Protein AF-A0A956G877-F1 (afdb_monomer)

Sequence (357 aa):
MRWIVTLIGALAVANAGCARETPPTRSPRAPQQPARTHAPASDGDTTKLTARQLGDVVPYDCRGFAAAPPAGGSCRAAHPQVAAMIEAAHALVRKMARHHFAGKPDLWSEPRARMAALSTLRPAALHVMERVAAQSAVLIVAVKALWSGNTAVARAAARLLARLALSAEALGKLPARPETQLRRFIGAPSGWRELRTPTQGLAADATLHHETFFAYALAFRPVRAGERRALFGQLVAIDRSFTPHVTGIVETLEMRRGLALRAPACVAAIDLSRLACDAPALRVAATPRDIPAHPFVTVVHDKVLCASCHPRNAKGGFNLAPVAADAATQAAMRARRHANLMRELRKVSAKLRALAR

Secondary structure (DSSP, 8-state):
----------------------PPP-------------PPPP---TT---TTGGGG-EEB--TTSPPPPPPPTTPPPPPHHHHHHHHHHHHHHHHHHHS-SSS-GGGGHHHHHHHHHHTTS-GGGS-HHHHHHHHHHHHHHHHHHHHTT-HHHHHHHHHHHHHHPBPHHHHHTS-SSSHHHHHHHH--GGGEEEEE---TTS-TTPPPHHHHHTTTSEEEEEEEETTEEEEEEEEEEEBTTS-EEEEEEEEEEEEEESSSTT--EEEEEE-GGGTTSSSPPEEEPSSGGGS---TTEEEETTEEEE-S-S-TT-SSTT--EEP-SSHHHHHHHHHHHHHHHHHHHHHHHHHHHHHH-

Nearest PDB structures (foldseek):
  6e9r-assembly1_B  TM=6.425E-01  e=6.496E-01  synthetic construct
  8fiq-assembly1_A  TM=6.856E-01  e=3.138E+00  synthetic construct
  8gad-assembly1_B  TM=5.990E-01  e=1.428E+00  synthetic construct
  8f6q-assembly1_A  TM=6.787E-01  e=3.871E+00  synthetic construct
  8qah-assembly2_B  TM=6.477E-01  e=7.269E+00  synthetic construct

Solvent-accessible surface area (backbone atoms only — not comparable to full-atom values): 20607 Å² total; per-residue (Å²): 134,90,82,91,88,87,88,86,88,85,89,82,85,84,85,87,82,89,83,85,89,77,83,85,79,86,75,86,83,74,84,81,75,79,82,80,79,76,72,78,82,69,89,77,68,91,81,73,74,49,82,70,61,62,72,64,50,15,51,56,50,52,82,94,48,64,71,51,75,78,81,61,97,84,52,46,71,36,60,65,53,44,49,51,30,39,53,36,31,42,49,42,48,44,53,56,73,75,38,80,87,74,83,66,79,72,70,51,52,62,49,49,53,33,50,55,58,46,66,70,56,61,61,86,79,46,44,72,54,39,36,39,52,39,34,17,23,37,38,28,48,20,44,49,23,52,75,67,67,37,56,70,58,17,27,55,29,23,39,50,38,56,63,47,31,43,50,64,68,62,56,66,71,44,56,75,55,43,56,83,70,39,32,71,69,56,42,61,73,89,56,52,41,65,44,37,66,78,56,83,92,52,66,84,40,63,70,51,69,66,18,62,66,42,44,56,20,28,54,68,47,46,33,32,28,87,58,31,34,34,42,33,27,21,37,22,35,46,24,66,85,41,48,76,42,76,42,17,50,58,47,37,35,41,36,24,61,38,84,55,92,68,28,33,30,32,49,30,30,48,31,58,62,33,28,44,28,101,67,55,40,47,36,59,35,90,46,57,86,55,44,69,78,44,76,58,51,40,69,57,80,71,22,37,27,69,38,86,85,62,68,91,77,47,89,52,70,79,52,55,46,76,51,67,89,51,69,64,59,50,50,53,49,52,51,46,33,50,50,44,45,50,51,55,46,43,59,50,29,53,54,36,52,63,48,42,108

Radius of gyration: 24.91 Å; Cα contacts (8 Å, |Δi|>4): 523; chains: 1; bounding box: 66×57×88 Å

Mean predicted aligned error: 11.5 Å

pLDDT: mean 76.65, std 21.49, range [27.95, 98.62]

Structure (mmCIF, N/CA/C/O backbone):
data_AF-A0A956G877-F1
#
_entry.id   AF-A0A956G877-F1
#
loop_
_atom_site.group_PDB
_atom_site.id
_atom_site.type_symbol
_atom_site.label_atom_id
_atom_site.label_alt_id
_atom_site.label_comp_id
_atom_site.label_asym_id
_atom_site.label_entity_id
_atom_site.label_seq_id
_atom_site.pdbx_PDB_ins_code
_atom_site.Cartn_x
_atom_site.Cartn_y
_atom_site.Cartn_z
_atom_site.occupancy
_atom_site.B_iso_or_equiv
_atom_site.auth_seq_id
_atom_site.auth_comp_id
_atom_site.auth_asym_id
_atom_site.auth_atom_id
_atom_site.pdbx_PDB_model_num
ATOM 1 N N . MET A 1 1 ? -0.971 -23.887 63.023 1.00 33.22 1 MET A N 1
ATOM 2 C CA . MET A 1 1 ? 0.505 -24.002 63.112 1.00 33.22 1 MET A CA 1
ATOM 3 C C . MET A 1 1 ? 1.051 -23.774 61.697 1.00 33.22 1 MET A C 1
ATOM 5 O O . MET A 1 1 ? 0.676 -24.547 60.834 1.00 33.22 1 MET A O 1
ATOM 9 N N . ARG A 1 2 ? 1.543 -22.573 61.320 1.00 32.91 2 ARG A N 1
ATOM 10 C CA . ARG A 1 2 ? 2.946 -22.068 61.441 1.00 32.91 2 ARG A CA 1
ATOM 11 C C . ARG A 1 2 ? 3.928 -23.038 60.732 1.00 32.91 2 ARG A C 1
ATOM 13 O O . ARG A 1 2 ? 3.976 -24.170 61.185 1.00 32.91 2 ARG A O 1
ATOM 20 N N . TRP A 1 3 ? 4.676 -22.757 59.647 1.00 30.62 3 TRP A N 1
ATOM 21 C CA . TRP A 1 3 ? 5.438 -21.589 59.113 1.00 30.62 3 TRP A CA 1
ATOM 22 C C . TRP A 1 3 ? 5.643 -21.753 57.565 1.00 30.62 3 TRP A C 1
ATOM 24 O O . TRP A 1 3 ? 5.589 -22.890 57.112 1.00 30.62 3 TRP A O 1
ATOM 34 N N . ILE A 1 4 ? 5.671 -20.750 56.655 1.00 36.81 4 ILE A N 1
ATOM 35 C CA . ILE A 1 4 ? 6.716 -19.748 56.246 1.00 36.81 4 ILE A CA 1
ATOM 36 C C . ILE A 1 4 ? 8.103 -20.413 55.985 1.00 36.81 4 ILE A C 1
ATOM 38 O O . ILE A 1 4 ? 8.581 -21.101 56.873 1.00 36.81 4 ILE A O 1
ATOM 42 N N . VAL A 1 5 ? 8.769 -20.345 54.810 1.00 29.33 5 VAL A N 1
ATOM 43 C CA . VAL A 1 5 ? 9.632 -19.241 54.296 1.00 29.33 5 VAL A CA 1
ATOM 44 C C . VAL A 1 5 ? 10.096 -19.476 52.832 1.00 29.33 5 VAL A C 1
ATOM 46 O O . VAL A 1 5 ? 10.422 -20.584 52.420 1.00 29.33 5 VAL A O 1
ATOM 49 N N . THR A 1 6 ? 10.147 -18.356 52.105 1.00 33.47 6 THR A N 1
ATOM 50 C CA . THR A 1 6 ? 10.707 -17.964 50.794 1.00 33.47 6 THR A CA 1
ATOM 51 C C . THR A 1 6 ? 12.211 -18.227 50.576 1.00 33.47 6 THR A C 1
ATOM 53 O O . THR A 1 6 ? 12.986 -18.078 51.513 1.00 33.47 6 THR A O 1
ATOM 56 N N . LEU A 1 7 ? 12.676 -18.379 49.322 1.00 28.86 7 LEU A N 1
ATOM 57 C CA . LEU A 1 7 ? 13.991 -17.827 48.939 1.00 28.86 7 LEU A CA 1
ATOM 58 C C . LEU A 1 7 ? 14.068 -17.380 47.466 1.00 28.86 7 LEU A C 1
ATOM 60 O O . LEU A 1 7 ? 13.826 -18.143 46.535 1.00 28.86 7 LEU A O 1
ATOM 64 N N . ILE A 1 8 ? 14.403 -16.097 47.311 1.00 33.19 8 ILE A N 1
ATOM 65 C CA . ILE A 1 8 ? 14.727 -15.350 46.090 1.00 33.19 8 ILE A CA 1
ATOM 66 C C . ILE A 1 8 ? 16.257 -15.300 45.997 1.00 33.19 8 ILE A C 1
ATOM 68 O O . ILE A 1 8 ? 16.910 -15.032 47.002 1.00 33.19 8 ILE A O 1
ATOM 72 N N . GLY A 1 9 ? 16.826 -15.493 44.805 1.00 27.95 9 GLY A N 1
ATOM 73 C CA . GLY A 1 9 ? 18.255 -15.298 44.543 1.00 27.95 9 GLY A CA 1
ATOM 74 C C . GLY A 1 9 ? 18.480 -14.305 43.406 1.00 27.95 9 GLY A C 1
ATOM 75 O O . GLY A 1 9 ? 18.327 -14.656 42.240 1.00 27.95 9 GLY A O 1
ATOM 76 N N . ALA A 1 10 ? 18.841 -13.071 43.761 1.00 29.66 10 ALA A N 1
ATOM 77 C CA . ALA A 1 10 ? 19.407 -12.063 42.872 1.00 29.66 10 ALA A CA 1
ATOM 78 C C . ALA A 1 10 ? 20.938 -12.079 43.009 1.00 29.66 10 ALA A C 1
ATOM 80 O O . ALA A 1 10 ? 21.453 -12.175 44.121 1.00 29.66 10 ALA A O 1
ATOM 81 N N . LEU A 1 11 ? 21.659 -11.948 41.894 1.00 30.39 11 LEU A N 1
ATOM 82 C CA . LEU A 1 11 ? 23.113 -11.777 41.866 1.00 30.39 11 LEU A CA 1
ATOM 83 C C . LEU A 1 11 ? 23.432 -10.394 41.294 1.00 30.39 11 LEU A C 1
ATOM 85 O O . LEU A 1 11 ? 23.292 -10.147 40.098 1.00 30.39 11 LEU A O 1
ATOM 89 N N . ALA A 1 12 ? 23.851 -9.502 42.188 1.00 29.50 12 ALA A N 1
ATOM 90 C CA . ALA A 1 12 ? 24.568 -8.275 41.888 1.00 29.50 12 ALA A CA 1
ATOM 91 C C . ALA A 1 12 ? 25.994 -8.444 42.422 1.00 29.50 12 ALA A C 1
ATOM 93 O O . ALA A 1 12 ? 26.176 -8.816 43.580 1.00 29.50 12 ALA A O 1
ATOM 94 N N . VAL A 1 13 ? 26.995 -8.167 41.589 1.00 33.88 13 VAL A N 1
ATOM 95 C CA . VAL A 1 13 ? 28.387 -8.023 42.022 1.00 33.88 13 VAL A CA 1
ATOM 96 C C . VAL A 1 13 ? 28.776 -6.571 41.801 1.00 33.88 13 VAL A C 1
ATOM 98 O O . VAL A 1 13 ? 28.851 -6.093 40.671 1.00 33.88 13 VAL A O 1
ATOM 101 N N . ALA A 1 14 ? 28.987 -5.879 42.915 1.00 30.70 14 ALA A N 1
ATOM 102 C CA . ALA A 1 14 ? 29.738 -4.642 42.982 1.00 30.70 14 ALA A CA 1
ATOM 103 C C . ALA A 1 14 ? 31.229 -4.985 43.070 1.00 30.70 14 ALA A C 1
ATOM 105 O O . ALA A 1 14 ? 31.605 -5.919 43.775 1.00 30.70 14 ALA A O 1
ATOM 106 N N . ASN A 1 15 ? 32.081 -4.193 42.422 1.00 30.69 15 ASN A N 1
ATOM 107 C CA . ASN A 1 15 ? 33.432 -4.001 42.924 1.00 30.69 15 ASN A CA 1
ATOM 108 C C . ASN A 1 15 ? 33.823 -2.534 42.747 1.00 30.69 15 ASN A C 1
ATOM 110 O O . ASN A 1 15 ? 33.824 -1.999 41.639 1.00 30.69 15 ASN A O 1
ATOM 114 N N . ALA A 1 16 ? 34.068 -1.891 43.883 1.00 31.61 16 ALA A N 1
ATOM 115 C CA . ALA A 1 16 ? 34.542 -0.528 44.009 1.00 31.61 16 ALA A CA 1
ATOM 116 C C . ALA A 1 16 ? 36.069 -0.545 44.144 1.00 31.61 16 ALA A C 1
ATOM 118 O O . ALA A 1 16 ? 36.631 -1.412 44.806 1.00 31.61 16 ALA A O 1
ATOM 119 N N . GLY A 1 17 ? 36.726 0.447 43.551 1.00 28.59 17 GLY A N 1
ATOM 120 C CA . GLY A 1 17 ? 38.155 0.688 43.708 1.00 28.59 17 GLY A CA 1
ATOM 121 C C . GLY A 1 17 ? 38.500 2.094 43.235 1.00 28.59 17 GLY A C 1
ATOM 122 O O . GLY A 1 17 ? 38.771 2.309 42.059 1.00 28.59 17 GLY A O 1
ATOM 123 N N . CYS A 1 18 ? 38.430 3.055 44.156 1.00 28.69 18 CYS A N 1
ATOM 124 C CA . CYS A 1 18 ? 38.882 4.433 43.983 1.00 28.69 18 CYS A CA 1
ATOM 125 C C . CYS A 1 18 ? 40.413 4.511 43.893 1.00 28.69 18 CYS A C 1
ATOM 127 O O . CYS A 1 18 ? 41.079 3.884 44.712 1.00 28.69 18 CYS A O 1
ATOM 129 N N . ALA A 1 19 ? 40.953 5.385 43.033 1.00 30.62 19 ALA A N 1
ATOM 130 C CA . ALA A 1 19 ? 42.053 6.287 43.401 1.00 30.62 19 ALA A CA 1
ATOM 131 C C . ALA A 1 19 ? 42.379 7.335 42.313 1.00 30.62 19 ALA A C 1
ATOM 133 O O . ALA A 1 19 ? 42.783 6.997 41.207 1.00 30.62 19 ALA A O 1
ATOM 134 N N . ARG A 1 20 ? 42.337 8.594 42.772 1.00 33.50 20 ARG A N 1
ATOM 135 C CA . ARG A 1 20 ? 43.197 9.754 42.463 1.00 33.50 20 ARG A CA 1
ATOM 136 C C . ARG A 1 20 ? 42.975 10.591 41.197 1.00 33.50 20 ARG A C 1
ATOM 138 O O . ARG A 1 20 ? 43.118 10.171 40.056 1.00 33.50 20 ARG A O 1
ATOM 145 N N . GLU A 1 21 ? 42.710 11.854 41.517 1.00 35.44 21 GLU A N 1
ATOM 146 C CA . GLU A 1 21 ? 42.611 13.051 40.701 1.00 35.44 21 GLU A CA 1
ATOM 147 C C . GLU A 1 21 ? 43.930 13.398 39.999 1.00 35.44 21 GLU A C 1
ATOM 149 O O . GLU A 1 21 ? 45.011 13.349 40.586 1.00 35.44 21 GLU A O 1
ATOM 154 N N . THR A 1 22 ? 43.814 13.851 38.753 1.00 47.81 22 THR A N 1
ATOM 155 C CA . THR A 1 22 ? 44.760 14.772 38.112 1.00 47.81 22 THR A CA 1
ATOM 156 C C . THR A 1 22 ? 43.950 15.888 37.440 1.00 47.81 22 THR A C 1
ATOM 158 O O . THR A 1 22 ? 42.902 15.607 36.852 1.00 47.81 22 THR A O 1
ATOM 161 N N . PRO A 1 23 ? 44.364 17.163 37.553 1.00 46.47 23 PRO A N 1
ATOM 162 C CA . PRO A 1 23 ? 43.599 18.292 37.030 1.00 46.47 23 PRO A CA 1
ATOM 163 C C . PRO A 1 23 ? 43.726 18.389 35.498 1.00 46.47 23 PRO A C 1
ATOM 165 O O . PRO A 1 23 ? 44.818 18.172 34.968 1.00 46.47 23 PRO A O 1
ATOM 168 N N . PRO A 1 24 ? 42.664 18.764 34.757 1.00 54.81 24 PRO A N 1
ATOM 169 C CA . PRO A 1 24 ? 42.784 18.984 33.324 1.00 54.81 24 PRO A CA 1
ATOM 170 C C . PRO A 1 24 ? 43.499 20.308 33.028 1.00 54.81 24 PRO A C 1
ATOM 172 O O . PRO A 1 24 ? 43.088 21.395 33.442 1.00 54.81 24 PRO A O 1
ATOM 175 N N . THR A 1 25 ? 44.562 20.197 32.241 1.00 46.69 25 THR A N 1
ATOM 176 C CA . THR A 1 25 ? 45.226 21.278 31.520 1.00 46.69 25 THR A CA 1
ATOM 177 C C . THR A 1 25 ? 44.237 21.990 30.589 1.00 46.69 25 THR A C 1
ATOM 179 O O . THR A 1 25 ? 43.569 21.380 29.754 1.00 46.69 25 THR A O 1
ATOM 182 N N . ARG A 1 26 ? 44.143 23.320 30.726 1.00 43.19 26 ARG A N 1
ATOM 183 C CA . ARG A 1 26 ? 43.411 24.201 29.803 1.00 43.19 26 ARG A CA 1
ATOM 184 C C . ARG A 1 26 ? 44.052 24.133 28.414 1.00 43.19 26 ARG A C 1
ATOM 186 O O . ARG A 1 26 ? 45.154 24.637 28.225 1.00 43.19 26 ARG A O 1
ATOM 193 N N . SER A 1 27 ? 43.339 23.565 27.444 1.00 48.53 27 SER A N 1
ATOM 194 C CA . SER A 1 27 ? 43.643 23.745 26.019 1.00 48.53 27 SER A CA 1
ATOM 195 C C . SER A 1 27 ? 43.041 25.055 25.487 1.00 48.53 27 SER A C 1
ATOM 197 O O . SER A 1 27 ? 41.958 25.456 25.929 1.00 48.53 27 SER A O 1
ATOM 199 N N . PRO A 1 28 ? 43.724 25.738 24.551 1.00 49.19 28 PRO A N 1
ATOM 200 C CA . PRO A 1 28 ? 43.333 27.050 24.061 1.00 49.19 28 PRO A CA 1
ATOM 201 C C . PRO A 1 28 ? 42.078 26.997 23.182 1.00 49.19 28 PRO A C 1
ATOM 203 O O . PRO A 1 28 ? 41.891 26.129 22.332 1.00 49.19 28 PRO A O 1
ATOM 206 N N . ARG A 1 29 ? 41.215 27.985 23.422 1.00 41.50 29 ARG A N 1
ATOM 207 C CA . ARG A 1 29 ? 39.951 28.268 22.739 1.00 41.50 29 ARG A CA 1
ATOM 208 C C . ARG A 1 29 ? 40.217 28.530 21.249 1.00 41.50 29 ARG A C 1
ATOM 210 O O . ARG A 1 29 ? 40.807 29.549 20.902 1.00 41.50 29 ARG A O 1
ATOM 217 N N . ALA A 1 30 ? 39.760 27.636 20.376 1.00 46.78 30 ALA A N 1
ATOM 218 C CA . ALA A 1 30 ? 39.667 27.922 18.947 1.00 46.78 30 ALA A CA 1
ATOM 219 C C . ALA A 1 30 ? 38.610 29.025 18.698 1.00 46.78 30 ALA A C 1
ATOM 221 O O . ALA A 1 30 ? 37.597 29.064 19.409 1.00 46.78 30 ALA A O 1
ATOM 222 N N . PRO A 1 31 ? 38.822 29.930 17.725 1.00 49.44 31 PRO A N 1
ATOM 223 C CA . PRO A 1 31 ? 37.911 31.038 17.459 1.00 49.44 31 PRO A CA 1
ATOM 224 C C . PRO A 1 31 ? 36.535 30.533 17.006 1.00 49.44 31 PRO A C 1
ATOM 226 O O . PRO A 1 31 ? 36.409 29.747 16.067 1.00 49.44 31 PRO A O 1
ATOM 229 N N . GLN A 1 32 ? 35.496 31.006 17.698 1.00 38.75 32 GLN A N 1
ATOM 230 C CA . GLN A 1 32 ? 34.097 30.779 17.351 1.00 38.75 32 GLN A CA 1
ATOM 231 C C . GLN A 1 32 ? 33.802 31.431 15.995 1.00 38.75 32 GLN A C 1
ATOM 233 O O . GLN A 1 32 ? 33.863 32.651 15.858 1.00 38.75 32 GLN A O 1
ATOM 238 N N . GLN A 1 33 ? 33.468 30.619 14.991 1.00 40.62 33 GLN A N 1
ATOM 239 C CA . GLN A 1 33 ? 32.842 31.123 13.771 1.00 40.62 33 GLN A CA 1
ATOM 240 C C . GLN A 1 33 ? 31.453 31.682 14.119 1.00 40.62 33 GLN A C 1
ATOM 242 O O . GLN A 1 33 ? 30.697 31.012 14.830 1.00 40.62 33 GLN A O 1
ATOM 247 N N . PRO A 1 34 ? 31.086 32.879 13.631 1.00 39.91 34 PRO A N 1
ATOM 248 C CA . PRO A 1 34 ? 29.767 33.438 13.873 1.00 39.91 34 PRO A CA 1
ATOM 249 C C . PRO A 1 34 ? 28.688 32.533 13.273 1.00 39.91 34 PRO A C 1
ATOM 251 O O . PRO A 1 34 ? 28.795 32.055 12.139 1.00 39.91 34 PRO A O 1
ATOM 254 N N . ALA A 1 35 ? 27.645 32.303 14.068 1.00 38.06 35 ALA A N 1
ATOM 255 C CA . ALA A 1 35 ? 26.468 31.540 13.700 1.00 38.06 35 ALA A CA 1
ATOM 256 C C . ALA A 1 35 ? 25.869 32.088 12.397 1.00 38.06 35 ALA A C 1
ATOM 258 O O . ALA A 1 35 ? 25.344 33.200 12.355 1.00 38.06 35 ALA A O 1
ATOM 259 N N . ARG A 1 36 ? 25.926 31.290 11.325 1.00 35.53 36 ARG A N 1
ATOM 260 C CA . ARG A 1 36 ? 25.110 31.526 10.134 1.00 35.53 36 ARG A CA 1
ATOM 261 C C . ARG A 1 36 ? 23.655 31.290 10.518 1.00 35.53 36 ARG A C 1
ATOM 263 O O . ARG A 1 36 ? 23.203 30.151 10.622 1.00 35.53 36 ARG A O 1
ATOM 270 N N . THR A 1 37 ? 22.928 32.378 10.726 1.00 31.67 37 THR A N 1
ATOM 271 C CA . THR A 1 37 ? 21.471 32.403 10.745 1.00 31.67 37 THR A CA 1
ATOM 272 C C . THR A 1 37 ? 20.973 31.989 9.362 1.00 31.67 37 THR A C 1
ATOM 274 O O . THR A 1 37 ? 20.884 32.781 8.428 1.00 31.67 37 THR A O 1
ATOM 277 N N . HIS A 1 38 ? 20.677 30.701 9.200 1.00 35.06 38 HIS A N 1
ATOM 278 C CA . HIS A 1 38 ? 19.875 30.243 8.077 1.00 35.06 38 HIS A CA 1
ATOM 279 C C . HIS A 1 38 ? 18.454 30.759 8.290 1.00 35.06 38 HIS A C 1
ATOM 281 O O . HIS A 1 38 ? 17.688 30.201 9.074 1.00 35.06 38 HIS A O 1
ATOM 287 N N . ALA A 1 39 ? 18.125 31.857 7.610 1.00 32.25 39 ALA A N 1
ATOM 288 C CA . ALA A 1 39 ? 16.749 32.283 7.438 1.00 32.25 39 ALA A CA 1
ATOM 289 C C . ALA A 1 39 ? 15.929 31.093 6.897 1.00 32.25 39 ALA A C 1
ATOM 291 O O . ALA A 1 39 ? 16.395 30.411 5.973 1.00 32.25 39 ALA A O 1
ATOM 292 N N . PRO A 1 40 ? 14.743 30.800 7.457 1.00 31.58 40 PRO A N 1
ATOM 293 C CA . PRO A 1 40 ? 13.862 29.799 6.883 1.00 31.58 40 PRO A CA 1
ATOM 294 C C . PRO A 1 40 ? 13.494 30.251 5.470 1.00 31.58 40 PRO A C 1
ATOM 296 O O . PRO A 1 40 ? 12.966 31.345 5.274 1.00 31.58 40 PRO A O 1
ATOM 299 N N . ALA A 1 41 ? 13.829 29.419 4.483 1.00 34.25 41 ALA A N 1
ATOM 300 C CA . ALA A 1 41 ? 13.404 29.620 3.110 1.00 34.25 41 ALA A CA 1
ATOM 301 C C . ALA A 1 41 ? 11.873 29.711 3.089 1.00 34.25 41 ALA A C 1
ATOM 303 O O . ALA A 1 41 ? 11.182 28.775 3.499 1.00 34.25 41 ALA A O 1
ATOM 304 N N . SER A 1 42 ? 11.386 30.872 2.663 1.00 33.94 42 SER A N 1
ATOM 305 C CA . SER A 1 42 ? 9.983 31.173 2.428 1.00 33.94 42 SER A CA 1
ATOM 306 C C . SER A 1 42 ? 9.374 30.217 1.401 1.00 33.94 42 SER A C 1
ATOM 308 O O . SER A 1 42 ? 10.075 29.621 0.579 1.00 33.94 42 SER A O 1
ATOM 310 N N . ASP A 1 43 ? 8.054 30.064 1.498 1.00 37.62 43 ASP A N 1
ATOM 311 C CA . ASP A 1 43 ? 7.200 29.158 0.735 1.00 37.62 43 ASP A CA 1
ATOM 312 C C . ASP A 1 43 ? 7.574 29.059 -0.753 1.00 37.62 43 ASP A C 1
ATOM 314 O O . ASP A 1 43 ? 7.273 29.921 -1.579 1.00 37.62 43 ASP A O 1
ATOM 318 N N . GLY A 1 44 ? 8.248 27.958 -1.091 1.00 33.62 44 GLY A N 1
ATOM 319 C CA . GLY A 1 44 ? 8.596 27.598 -2.455 1.00 33.62 44 GLY A CA 1
ATOM 320 C C . GLY A 1 44 ? 7.369 27.122 -3.222 1.00 33.62 44 GLY A C 1
ATOM 321 O O . GLY A 1 44 ? 6.953 25.969 -3.101 1.00 33.62 44 GLY A O 1
ATOM 322 N N . ASP A 1 45 ? 6.842 28.026 -4.037 1.00 37.56 45 ASP A N 1
ATOM 323 C CA . ASP A 1 45 ? 6.003 27.773 -5.201 1.00 37.56 45 ASP A CA 1
ATOM 324 C C . ASP A 1 45 ? 6.471 26.513 -5.965 1.00 37.56 45 ASP A C 1
ATOM 326 O O . ASP A 1 45 ? 7.621 26.395 -6.402 1.00 37.56 45 ASP A O 1
ATOM 330 N N . THR A 1 46 ? 5.576 25.535 -6.117 1.00 41.47 46 THR A N 1
ATOM 331 C CA . THR A 1 46 ? 5.824 24.234 -6.767 1.00 41.47 46 THR A CA 1
ATOM 332 C C . THR A 1 46 ? 6.143 24.319 -8.267 1.00 41.47 46 THR A C 1
ATOM 334 O O . THR A 1 46 ? 6.290 23.285 -8.917 1.00 41.47 46 THR A O 1
ATOM 337 N N . THR A 1 47 ? 6.263 25.515 -8.840 1.00 45.16 47 THR A N 1
ATOM 338 C CA . THR A 1 47 ? 6.442 25.725 -10.283 1.00 45.16 47 THR A CA 1
ATOM 339 C C . THR A 1 47 ? 7.893 25.881 -10.749 1.00 45.16 47 THR A C 1
ATOM 341 O O . THR A 1 47 ? 8.141 25.766 -11.949 1.00 45.16 47 THR A O 1
ATOM 344 N N . LYS A 1 48 ? 8.888 26.059 -9.866 1.00 44.75 48 LYS A N 1
ATOM 345 C CA . LYS A 1 48 ? 10.297 26.213 -10.296 1.00 44.75 48 LYS A CA 1
ATOM 346 C C . LYS A 1 48 ? 11.142 24.980 -10.007 1.00 44.75 48 LYS A C 1
ATOM 348 O O . LYS A 1 48 ? 11.938 24.935 -9.071 1.00 44.75 48 LYS A O 1
ATOM 353 N N . LEU A 1 49 ? 11.010 23.975 -10.868 1.00 49.81 49 LEU A N 1
ATOM 354 C CA . LEU A 1 49 ? 12.033 22.938 -10.977 1.00 49.81 49 LEU A CA 1
ATOM 355 C C . LEU A 1 49 ? 13.308 23.567 -11.539 1.00 49.81 49 LEU A C 1
ATOM 357 O O . LEU A 1 49 ? 13.296 24.218 -12.579 1.00 49.81 49 LEU A O 1
ATOM 361 N N . THR A 1 50 ? 14.422 23.375 -10.847 1.00 54.81 50 THR A N 1
ATOM 362 C CA . THR A 1 50 ? 15.737 23.824 -11.314 1.00 54.81 50 THR A CA 1
ATOM 363 C C . THR A 1 50 ? 16.112 23.120 -12.626 1.00 54.81 50 THR A C 1
ATOM 365 O O . THR A 1 50 ? 15.750 21.961 -12.833 1.00 54.81 50 THR A O 1
ATOM 368 N N . ALA A 1 51 ? 16.916 23.760 -13.486 1.00 47.62 51 ALA A N 1
ATOM 369 C CA . ALA A 1 51 ? 17.440 23.153 -14.722 1.00 47.62 51 ALA A CA 1
ATOM 370 C C . ALA A 1 51 ? 18.124 21.787 -14.488 1.00 47.62 51 ALA A C 1
ATOM 372 O O . ALA A 1 51 ? 18.135 20.915 -15.351 1.00 47.62 51 ALA A O 1
ATOM 373 N N . ARG A 1 52 ? 18.636 21.569 -13.273 1.00 47.34 52 ARG A N 1
ATOM 374 C CA . ARG A 1 52 ? 19.232 20.308 -12.827 1.00 47.34 52 ARG A CA 1
ATOM 375 C C . ARG A 1 52 ? 18.193 19.235 -12.463 1.00 47.34 52 ARG A C 1
ATOM 377 O O . ARG A 1 52 ? 18.437 18.068 -12.735 1.00 47.34 52 ARG A O 1
ATOM 384 N N . GLN A 1 53 ? 17.030 19.607 -11.916 1.00 54.25 53 GLN A N 1
ATOM 385 C CA . GLN A 1 53 ? 15.896 18.691 -11.688 1.00 54.25 53 GLN A CA 1
ATOM 386 C C . GLN A 1 53 ? 15.240 18.240 -12.998 1.00 54.25 53 GLN A C 1
ATOM 388 O O . GLN A 1 53 ? 14.701 17.139 -13.049 1.00 54.25 53 GLN A O 1
ATOM 393 N N . LEU A 1 54 ? 15.346 19.038 -14.067 1.00 50.19 54 LEU A N 1
ATOM 394 C CA . LEU A 1 54 ? 14.918 18.643 -15.415 1.00 50.19 54 LEU A CA 1
ATOM 395 C C . LEU A 1 54 ? 15.787 17.519 -16.020 1.00 50.19 54 LEU A C 1
ATOM 397 O O . LEU A 1 54 ? 15.331 16.821 -16.924 1.00 50.19 54 LEU A O 1
ATOM 401 N N . GLY A 1 55 ? 17.003 17.299 -15.503 1.00 51.12 55 GLY A N 1
ATOM 402 C CA . GLY A 1 55 ? 17.924 16.254 -15.966 1.00 51.12 55 GLY A CA 1
ATOM 403 C C . GLY A 1 55 ? 17.589 14.827 -15.508 1.00 51.12 55 GLY A C 1
ATOM 404 O O . GLY A 1 55 ? 18.086 13.875 -16.106 1.00 51.12 55 GLY A O 1
ATOM 405 N N . ASP A 1 56 ? 16.742 14.657 -14.488 1.00 62.28 56 ASP A N 1
ATOM 406 C CA . ASP A 1 56 ? 16.362 13.343 -13.929 1.00 62.28 56 ASP A CA 1
ATOM 407 C C . ASP A 1 56 ? 14.933 12.923 -14.299 1.00 62.28 56 ASP A C 1
ATOM 409 O O . ASP A 1 56 ? 14.399 11.930 -13.800 1.00 62.28 56 ASP A O 1
ATOM 413 N N . VAL A 1 57 ? 14.305 13.684 -15.192 1.00 71.62 57 VAL A N 1
ATOM 414 C CA . VAL A 1 57 ? 12.942 13.443 -15.642 1.00 71.62 57 VAL A CA 1
ATOM 415 C C . VAL A 1 57 ? 12.957 12.458 -16.801 1.00 71.62 57 VAL A C 1
ATOM 417 O O . VAL A 1 57 ? 13.672 12.652 -17.785 1.00 71.62 57 VAL A O 1
ATOM 420 N N . VAL A 1 58 ? 12.173 11.389 -16.690 1.00 76.38 58 VAL A N 1
ATOM 421 C CA . VAL A 1 58 ? 12.085 10.343 -17.710 1.00 76.38 58 VAL A CA 1
ATOM 422 C C . VAL A 1 58 ? 10.782 10.457 -18.493 1.00 76.38 58 VAL A C 1
ATOM 424 O O . VAL A 1 58 ? 9.771 10.883 -17.924 1.00 76.38 58 VAL A O 1
ATOM 427 N N . PRO A 1 59 ? 10.773 10.066 -19.779 1.00 82.81 59 PRO A N 1
ATOM 428 C CA . PRO A 1 59 ? 9.538 9.993 -20.547 1.00 82.81 59 PRO A CA 1
ATOM 429 C C . PRO A 1 59 ? 8.524 9.081 -19.853 1.00 82.81 59 PRO A C 1
ATOM 431 O O . PRO A 1 59 ? 8.882 7.998 -19.376 1.00 82.81 59 PRO A O 1
ATOM 434 N N . TYR A 1 60 ? 7.264 9.505 -19.805 1.00 84.44 60 TYR A N 1
ATOM 435 C CA . TYR A 1 60 ? 6.179 8.617 -19.422 1.00 84.44 60 TYR A CA 1
ATOM 436 C C . TYR A 1 60 ? 5.704 7.847 -20.648 1.00 84.44 60 TYR A C 1
ATOM 438 O O . TYR A 1 60 ? 5.266 8.444 -21.628 1.00 84.44 60 TYR A O 1
ATOM 446 N N . ASP A 1 61 ? 5.804 6.522 -20.616 1.00 86.75 61 ASP A N 1
ATOM 447 C CA . ASP A 1 61 ? 5.338 5.698 -21.726 1.00 86.75 61 ASP A CA 1
ATOM 448 C C . ASP A 1 61 ? 4.795 4.359 -21.233 1.00 86.75 61 ASP A C 1
ATOM 450 O O . ASP A 1 61 ? 5.535 3.471 -20.795 1.00 86.75 61 ASP A O 1
ATOM 454 N N . CYS A 1 62 ? 3.477 4.226 -21.359 1.00 86.50 62 CYS A N 1
ATOM 455 C CA . CYS A 1 62 ? 2.742 3.020 -21.028 1.00 86.50 62 CYS A CA 1
ATOM 456 C C . CYS A 1 62 ? 2.418 2.117 -22.235 1.00 86.50 62 CYS A C 1
ATOM 458 O O . CYS A 1 62 ? 1.760 1.088 -22.069 1.00 86.50 62 CYS A O 1
ATOM 460 N N . ARG A 1 63 ? 2.894 2.440 -23.447 1.00 84.25 63 ARG A N 1
ATOM 461 C CA . ARG A 1 63 ? 2.719 1.593 -24.637 1.00 84.25 63 ARG A CA 1
ATOM 462 C C . ARG A 1 63 ? 3.339 0.215 -24.396 1.00 84.25 63 ARG A C 1
ATOM 464 O O . ARG A 1 63 ? 4.462 0.094 -23.900 1.00 84.25 63 ARG A O 1
ATOM 471 N N . GLY A 1 64 ? 2.606 -0.835 -24.753 1.00 75.44 64 GLY A N 1
ATOM 472 C CA . GLY A 1 64 ? 3.041 -2.221 -24.558 1.00 75.44 64 GLY A CA 1
ATOM 473 C C . GLY A 1 64 ? 2.906 -2.747 -23.123 1.00 75.44 64 GLY A C 1
ATOM 474 O O . GLY A 1 64 ? 3.256 -3.902 -22.874 1.00 75.44 64 GLY A O 1
ATOM 475 N N . PHE A 1 65 ? 2.377 -1.952 -22.186 1.00 77.75 65 PHE A N 1
ATOM 476 C CA . PHE A 1 65 ? 1.836 -2.480 -20.936 1.00 77.75 65 PHE A CA 1
ATOM 477 C C . PHE A 1 65 ? 0.349 -2.772 -21.126 1.00 77.75 65 PHE A C 1
ATOM 479 O O . PHE A 1 65 ? -0.397 -1.943 -21.642 1.00 77.75 65 PHE A O 1
ATOM 486 N N . ALA A 1 66 ? -0.078 -3.975 -20.744 1.00 69.88 66 ALA A N 1
ATOM 487 C CA . ALA A 1 66 ? -1.458 -4.398 -20.931 1.00 69.88 66 ALA A CA 1
ATOM 488 C C . ALA A 1 66 ? -2.420 -3.496 -20.142 1.00 69.88 66 ALA A C 1
ATOM 490 O O . ALA A 1 66 ? -2.240 -3.288 -18.935 1.00 69.88 66 ALA A O 1
ATOM 491 N N . ALA A 1 67 ? -3.473 -3.016 -20.809 1.00 67.62 67 ALA A N 1
ATOM 492 C CA . ALA A 1 67 ? -4.625 -2.455 -20.119 1.00 67.62 67 ALA A CA 1
ATOM 493 C C . ALA A 1 67 ? -5.221 -3.512 -19.176 1.00 67.62 67 ALA A C 1
ATOM 495 O O . ALA A 1 67 ? -5.084 -4.722 -19.391 1.00 67.62 67 ALA A O 1
ATOM 496 N N . ALA A 1 68 ? -5.880 -3.067 -18.105 1.00 66.12 68 ALA A N 1
ATOM 497 C CA . ALA A 1 68 ? -6.673 -3.990 -17.311 1.00 66.12 68 ALA A CA 1
ATOM 498 C C . ALA A 1 68 ? -7.736 -4.622 -18.228 1.00 66.12 68 ALA A C 1
ATOM 500 O O . ALA A 1 68 ? -8.419 -3.873 -18.928 1.00 66.12 68 ALA A O 1
ATOM 501 N N . PRO A 1 69 ? -7.906 -5.958 -18.233 1.00 65.25 69 PRO A N 1
ATOM 502 C CA . PRO A 1 69 ? -9.021 -6.561 -18.953 1.00 65.25 69 PRO A CA 1
ATOM 503 C C . PRO A 1 69 ? -10.322 -5.951 -18.421 1.00 65.25 69 PRO A C 1
ATOM 505 O O . PRO A 1 69 ? -10.361 -5.627 -17.225 1.00 65.25 69 PRO A O 1
ATOM 508 N N . PRO A 1 70 ? -11.364 -5.774 -19.249 1.00 65.31 70 PRO A N 1
ATOM 509 C CA . PRO A 1 70 ? -12.645 -5.248 -18.786 1.00 65.31 70 PRO A CA 1
ATOM 510 C C . PRO A 1 70 ? -13.132 -6.019 -17.551 1.00 65.31 70 PRO A C 1
ATOM 512 O O . PRO A 1 70 ? -12.767 -7.179 -17.332 1.00 65.31 70 PRO A O 1
ATOM 515 N N . ALA A 1 71 ? -13.880 -5.350 -16.674 1.00 63.75 71 ALA A N 1
ATOM 516 C CA . ALA A 1 71 ? -14.504 -6.044 -15.554 1.00 63.75 71 ALA A CA 1
ATOM 517 C C . ALA A 1 71 ? -15.427 -7.136 -16.114 1.00 63.75 71 ALA A C 1
ATOM 519 O O . ALA A 1 71 ? -16.268 -6.851 -16.961 1.00 63.75 71 ALA A O 1
ATOM 520 N N . GLY A 1 72 ? -15.233 -8.387 -15.685 1.00 63.34 72 GLY A N 1
ATOM 521 C CA . GLY A 1 72 ? -16.195 -9.449 -15.975 1.00 63.34 72 GLY A CA 1
ATOM 522 C C . GLY A 1 72 ? -17.563 -9.095 -15.382 1.00 63.34 72 GLY A C 1
ATOM 523 O O . GLY A 1 72 ? -17.639 -8.328 -14.419 1.00 63.34 72 GLY A O 1
ATOM 524 N N . GLY A 1 73 ? -18.634 -9.650 -15.955 1.00 57.69 73 GLY A N 1
ATOM 525 C CA . GLY A 1 73 ? -20.022 -9.235 -15.706 1.00 57.69 73 GLY A CA 1
ATOM 526 C C . GLY A 1 73 ? -20.545 -9.343 -14.265 1.00 57.69 73 GLY A C 1
ATOM 527 O O . GLY A 1 73 ? -21.642 -8.869 -14.003 1.00 57.69 73 GLY A O 1
ATOM 528 N N . SER A 1 74 ? -19.793 -9.915 -13.318 1.00 67.31 74 SER A N 1
ATOM 529 C CA . SER A 1 74 ? -20.187 -10.034 -11.904 1.00 67.31 74 SER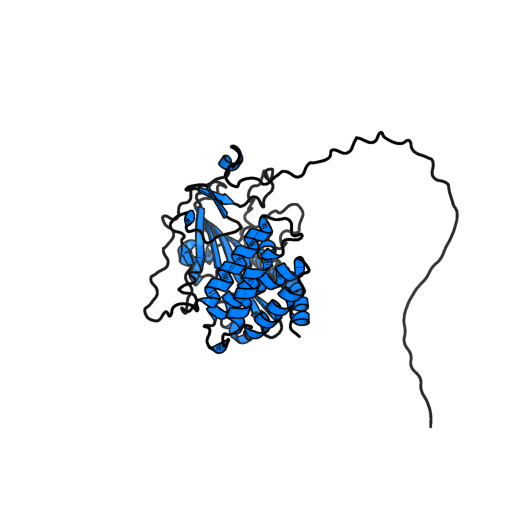 A CA 1
ATOM 530 C C . SER A 1 74 ? -19.559 -8.989 -10.971 1.00 67.31 74 SER A C 1
ATOM 532 O O . SER A 1 74 ? -19.704 -9.091 -9.752 1.00 67.31 74 SER A O 1
ATOM 534 N N . CYS A 1 75 ? -18.844 -7.984 -11.488 1.00 79.75 75 CYS A N 1
ATOM 535 C CA . CYS A 1 75 ? -18.193 -7.017 -10.609 1.00 79.75 75 CYS A CA 1
ATOM 536 C C . CYS A 1 75 ? -19.147 -5.915 -10.127 1.00 79.75 75 CYS A C 1
ATOM 538 O O . CYS A 1 75 ? -19.644 -5.117 -10.921 1.00 79.75 75 CYS A O 1
ATOM 540 N N . ARG A 1 76 ? -19.337 -5.819 -8.806 1.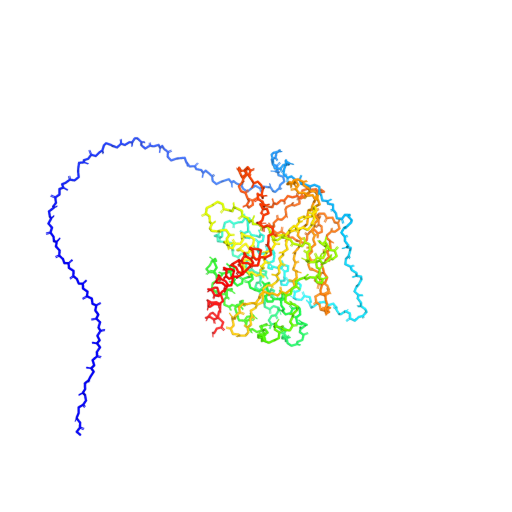00 87.00 76 ARG A N 1
ATOM 541 C CA . ARG A 1 76 ? -19.965 -4.646 -8.181 1.00 87.00 76 ARG A CA 1
ATOM 542 C C . ARG A 1 76 ? -18.948 -3.516 -8.015 1.00 87.00 76 ARG A C 1
ATOM 544 O O . ARG A 1 76 ? -17.767 -3.772 -7.777 1.00 87.00 76 ARG A O 1
ATOM 551 N N . ALA A 1 77 ? -19.416 -2.271 -8.063 1.00 85.12 77 ALA A N 1
ATOM 552 C CA . ALA A 1 77 ? -18.590 -1.125 -7.700 1.00 85.12 77 ALA A CA 1
ATOM 553 C C . ALA A 1 77 ? -18.145 -1.222 -6.231 1.00 85.12 77 ALA A C 1
ATOM 555 O O . ALA A 1 77 ? -18.900 -1.680 -5.368 1.00 85.12 77 ALA A O 1
ATOM 556 N N . ALA A 1 78 ? -16.923 -0.778 -5.945 1.00 89.00 78 ALA A N 1
ATOM 557 C CA . ALA A 1 78 ? -16.452 -0.690 -4.571 1.00 89.00 78 ALA A CA 1
ATOM 558 C C . ALA A 1 78 ? -17.223 0.359 -3.764 1.00 89.00 78 ALA A C 1
ATOM 560 O O . ALA A 1 78 ? -17.704 1.365 -4.287 1.00 89.00 78 ALA A O 1
ATOM 561 N N . HIS A 1 79 ? -17.287 0.144 -2.457 1.00 94.75 79 HIS A N 1
ATOM 562 C CA . HIS A 1 79 ? -17.953 1.029 -1.531 1.00 94.75 79 HIS A CA 1
ATOM 563 C C . HIS A 1 79 ? -17.256 2.404 -1.524 1.00 94.75 79 HIS A C 1
ATOM 565 O O . HIS A 1 79 ? -16.056 2.485 -1.232 1.00 94.75 79 HIS A O 1
ATOM 571 N N . PRO A 1 80 ? -17.979 3.514 -1.761 1.00 95.19 80 PRO A N 1
ATOM 572 C CA . PRO A 1 80 ? -17.371 4.833 -1.961 1.00 95.19 80 PRO A CA 1
ATOM 573 C C . PRO A 1 80 ? -16.546 5.306 -0.757 1.00 95.19 80 PRO A C 1
ATOM 575 O O . PRO A 1 80 ? -15.502 5.933 -0.915 1.00 95.19 80 PRO A O 1
ATOM 578 N N . GLN A 1 81 ? -16.956 4.951 0.465 1.00 96.88 81 GLN A N 1
ATOM 579 C CA . GLN A 1 81 ? -16.193 5.283 1.676 1.00 96.88 81 GLN A CA 1
ATOM 580 C C . GLN A 1 81 ? -14.840 4.554 1.778 1.00 96.88 81 GLN A C 1
ATOM 582 O O . GLN A 1 81 ? -13.925 5.083 2.404 1.00 96.88 81 GLN A O 1
ATOM 587 N N . VAL A 1 82 ? -14.687 3.368 1.171 1.00 96.25 82 VAL A N 1
ATOM 588 C CA . VAL A 1 82 ? -13.395 2.661 1.122 1.00 96.25 82 VAL A CA 1
ATOM 589 C C . VAL A 1 82 ? -12.447 3.401 0.183 1.00 96.25 82 VAL A C 1
ATOM 591 O O . VAL A 1 82 ? -11.329 3.720 0.582 1.00 96.25 82 VAL A O 1
ATOM 594 N N . ALA A 1 83 ? -12.915 3.749 -1.020 1.00 93.56 83 ALA A N 1
ATOM 595 C CA . ALA A 1 83 ? -12.141 4.540 -1.976 1.00 93.56 83 ALA A CA 1
ATOM 596 C C . ALA A 1 83 ? -11.719 5.896 -1.380 1.00 93.56 83 ALA A C 1
ATOM 598 O O . ALA A 1 83 ? -10.532 6.219 -1.365 1.00 93.56 83 ALA A O 1
ATOM 599 N N . ALA A 1 84 ? -12.661 6.628 -0.774 1.00 95.25 84 ALA A N 1
ATOM 600 C CA . ALA A 1 84 ? -12.384 7.915 -0.138 1.00 95.25 84 ALA A CA 1
ATOM 601 C C . ALA A 1 84 ? -11.371 7.810 1.019 1.00 95.25 84 ALA A C 1
ATOM 603 O O . ALA A 1 84 ? -10.553 8.708 1.220 1.00 95.25 84 ALA A O 1
ATOM 604 N N . MET A 1 85 ? -11.390 6.712 1.785 1.00 97.00 85 MET A N 1
ATOM 605 C CA . MET A 1 85 ? -10.403 6.473 2.841 1.00 97.00 85 MET A CA 1
ATOM 606 C C . MET A 1 85 ? -8.993 6.247 2.272 1.00 97.00 85 MET A C 1
ATOM 608 O O . MET A 1 85 ? -8.028 6.795 2.807 1.00 97.00 85 MET A O 1
ATOM 612 N N . ILE A 1 86 ? -8.867 5.475 1.188 1.00 94.44 86 ILE A N 1
ATOM 613 C CA . ILE A 1 86 ? -7.585 5.224 0.504 1.00 94.44 86 ILE A CA 1
ATOM 614 C C . ILE A 1 86 ? -7.009 6.537 -0.039 1.00 94.44 86 ILE A C 1
ATOM 616 O O . ILE A 1 86 ? -5.849 6.872 0.215 1.00 94.44 86 ILE A O 1
ATOM 620 N N . GLU A 1 87 ? -7.835 7.338 -0.712 1.00 92.38 87 GLU A N 1
ATOM 621 C CA . GLU A 1 87 ? -7.437 8.647 -1.235 1.00 92.38 87 GLU A CA 1
ATOM 622 C C . GLU A 1 87 ? -6.966 9.599 -0.127 1.00 92.38 87 GLU A C 1
ATOM 624 O O . GLU A 1 87 ? -5.913 10.234 -0.263 1.00 92.38 87 GLU A O 1
ATOM 629 N N . ALA A 1 88 ? -7.693 9.661 0.996 1.00 94.56 88 ALA A N 1
ATOM 630 C CA . ALA A 1 88 ? -7.323 10.479 2.148 1.00 94.56 88 ALA A CA 1
ATOM 631 C C . ALA A 1 88 ? -6.012 10.015 2.804 1.00 94.56 88 ALA A C 1
ATOM 633 O O . ALA A 1 88 ? -5.181 10.852 3.168 1.00 94.56 88 ALA A O 1
ATOM 634 N N . ALA A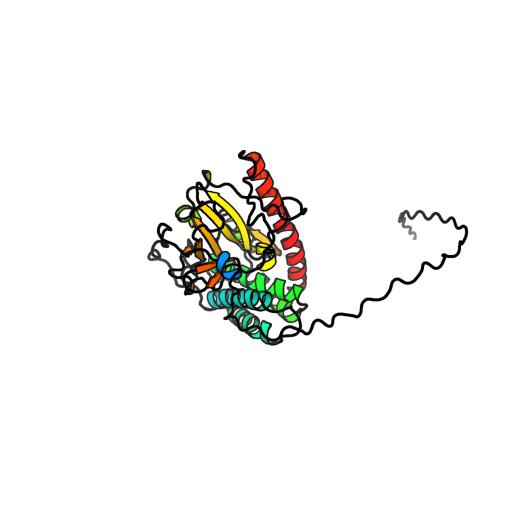 1 89 ? -5.780 8.703 2.913 1.00 94.44 89 ALA A N 1
ATOM 635 C CA . ALA A 1 89 ? -4.529 8.154 3.433 1.00 94.44 89 ALA A CA 1
ATOM 636 C C . ALA A 1 89 ? -3.332 8.512 2.535 1.00 94.44 89 ALA A C 1
ATOM 638 O O . ALA A 1 89 ? -2.294 8.968 3.022 1.00 94.44 89 ALA A O 1
ATOM 639 N N . HIS A 1 90 ? -3.482 8.403 1.213 1.00 90.88 90 HIS A N 1
ATOM 640 C CA . HIS A 1 90 ? -2.452 8.837 0.265 1.00 90.88 90 HIS A CA 1
ATOM 641 C C . HIS A 1 90 ? -2.220 10.349 0.310 1.00 90.88 90 HIS A C 1
ATOM 643 O O . HIS A 1 90 ? -1.075 10.809 0.261 1.00 90.88 90 HIS A O 1
ATOM 649 N N . ALA A 1 91 ? -3.287 11.142 0.439 1.00 89.50 91 ALA A N 1
ATOM 650 C CA . ALA A 1 91 ? -3.182 12.588 0.598 1.00 89.50 91 ALA A CA 1
ATOM 651 C C . ALA A 1 91 ? -2.417 12.974 1.866 1.00 89.50 91 ALA A C 1
ATOM 653 O O . ALA A 1 91 ? -1.547 13.846 1.801 1.00 89.50 91 ALA A O 1
ATOM 654 N N . LEU A 1 92 ? -2.684 12.295 2.984 1.00 91.06 92 LEU A N 1
ATOM 655 C CA . LEU A 1 92 ? -1.945 12.464 4.231 1.00 91.06 92 LEU A CA 1
ATOM 656 C C . LEU A 1 92 ? -0.451 12.204 4.020 1.00 91.06 92 LEU A C 1
ATOM 658 O O . LEU A 1 92 ? 0.371 13.059 4.343 1.00 91.06 92 LEU A O 1
ATOM 662 N N . VAL A 1 93 ? -0.102 11.067 3.415 1.00 88.12 93 VAL A N 1
ATOM 663 C CA . VAL A 1 93 ? 1.288 10.696 3.123 1.00 88.12 93 VAL A CA 1
ATOM 664 C C . VAL A 1 93 ? 2.006 11.789 2.319 1.00 88.12 93 VAL A C 1
ATOM 666 O O . VAL A 1 93 ? 3.108 12.194 2.685 1.00 88.12 93 VAL A O 1
ATOM 669 N N . ARG A 1 94 ? 1.366 12.345 1.280 1.00 82.31 94 ARG A N 1
ATOM 670 C CA . ARG A 1 94 ? 1.935 13.453 0.488 1.00 82.31 94 ARG A CA 1
ATOM 671 C C . ARG A 1 94 ? 2.095 14.742 1.288 1.00 82.31 94 ARG A C 1
ATOM 673 O O . ARG A 1 94 ? 3.127 15.400 1.180 1.00 82.31 94 ARG A O 1
ATOM 680 N N . LYS A 1 95 ? 1.080 15.134 2.065 1.00 84.38 95 LYS A N 1
ATOM 681 C CA . LYS A 1 95 ? 1.142 16.339 2.908 1.00 84.38 95 LYS A CA 1
ATOM 682 C C . LYS A 1 95 ? 2.296 16.234 3.910 1.00 84.38 95 LYS A C 1
ATOM 684 O O . LYS A 1 95 ? 3.077 17.171 4.028 1.00 84.38 95 LYS A O 1
ATOM 689 N N . MET A 1 96 ? 2.459 15.077 4.548 1.00 82.12 96 MET A N 1
ATOM 690 C CA . MET A 1 96 ? 3.547 14.827 5.501 1.00 82.12 96 MET A CA 1
ATOM 691 C C . MET A 1 96 ? 4.928 14.763 4.846 1.00 82.12 96 MET A C 1
ATOM 693 O O . MET A 1 96 ? 5.917 15.094 5.481 1.00 82.12 96 MET A O 1
ATOM 697 N N . ALA A 1 97 ? 5.018 14.360 3.579 1.00 75.19 97 ALA A N 1
ATOM 698 C CA . ALA A 1 97 ? 6.282 14.376 2.847 1.00 75.19 97 ALA A CA 1
ATOM 699 C C . ALA A 1 97 ? 6.768 15.795 2.513 1.00 75.19 97 ALA A C 1
ATOM 701 O O . ALA A 1 97 ? 7.965 16.013 2.355 1.00 75.19 97 ALA A O 1
ATOM 702 N N . ARG A 1 98 ? 5.839 16.751 2.385 1.00 70.69 98 ARG A N 1
ATOM 703 C CA . ARG A 1 98 ? 6.132 18.151 2.039 1.00 70.69 98 ARG A CA 1
ATOM 704 C C . ARG A 1 98 ? 6.334 19.056 3.248 1.00 70.69 98 ARG A C 1
ATOM 706 O O . ARG A 1 98 ? 6.908 20.129 3.104 1.00 70.69 98 ARG A O 1
ATOM 713 N N . HIS A 1 99 ? 5.852 18.658 4.419 1.00 64.06 99 HIS A N 1
ATOM 714 C CA . HIS A 1 99 ? 5.895 19.483 5.619 1.00 64.06 99 HIS A CA 1
ATOM 715 C C . HIS A 1 99 ? 6.640 18.751 6.731 1.00 64.06 99 HIS A C 1
ATOM 717 O O . HIS A 1 99 ? 6.274 17.636 7.096 1.00 64.06 99 HIS A O 1
ATOM 723 N N . HIS A 1 100 ? 7.661 19.391 7.307 1.00 61.12 100 HIS A N 1
ATOM 724 C CA . HIS A 1 100 ? 8.219 18.935 8.576 1.00 61.12 100 HIS A CA 1
ATOM 725 C C . HIS A 1 100 ? 7.090 18.900 9.622 1.00 61.12 100 HIS A C 1
ATOM 727 O O . HIS A 1 100 ? 6.304 19.836 9.730 1.00 61.12 100 HIS A O 1
ATOM 733 N N . PHE A 1 101 ? 6.985 17.777 10.334 1.00 56.84 101 PHE A N 1
ATOM 734 C CA . PHE A 1 101 ? 5.823 17.254 11.070 1.00 56.84 101 PHE A CA 1
ATOM 735 C C . PHE A 1 101 ? 5.142 18.162 12.124 1.00 56.84 101 PHE A C 1
ATOM 737 O O . PHE A 1 101 ? 4.155 17.738 12.725 1.00 56.84 101 PHE A O 1
ATOM 744 N N . ALA A 1 102 ? 5.628 19.373 12.390 1.00 52.94 102 ALA A N 1
ATOM 745 C CA . ALA A 1 102 ? 5.215 20.156 13.549 1.00 52.94 102 ALA A CA 1
ATOM 746 C C . ALA A 1 102 ? 4.051 21.124 1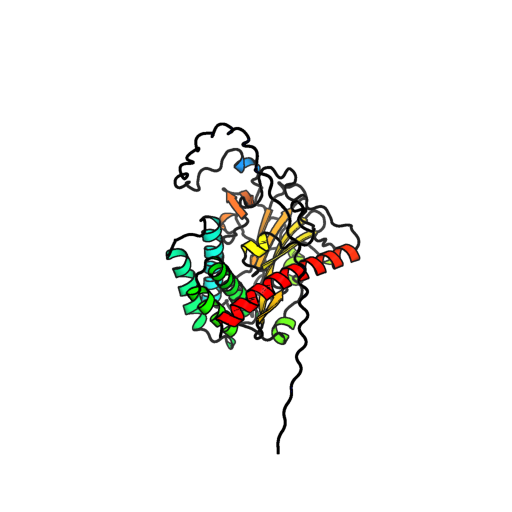3.249 1.00 52.94 102 ALA A C 1
ATOM 748 O O . ALA A 1 102 ? 4.192 22.070 12.479 1.00 52.94 102 ALA A O 1
ATOM 749 N N . GLY A 1 103 ? 2.913 20.907 13.922 1.00 54.81 103 GLY A N 1
ATOM 750 C CA . GLY A 1 103 ? 1.993 21.990 14.296 1.00 54.81 103 GLY A CA 1
ATOM 751 C C . GLY A 1 103 ? 0.846 22.345 13.347 1.00 54.81 103 GLY A C 1
ATOM 752 O O . GLY A 1 103 ? 0.179 23.340 13.602 1.00 54.81 103 GLY A O 1
ATOM 753 N N . LYS A 1 104 ? 0.567 21.571 12.289 1.00 67.31 104 LYS A N 1
ATOM 754 C CA . LYS A 1 104 ? -0.573 21.848 11.390 1.00 67.31 104 LYS A CA 1
ATOM 755 C C . LYS A 1 104 ? -1.844 21.089 11.821 1.00 67.31 104 LYS A C 1
ATOM 757 O O . LYS A 1 104 ? -1.930 19.881 11.579 1.00 67.31 104 LYS A O 1
ATOM 762 N N . PRO A 1 105 ? -2.826 21.744 12.477 1.00 66.62 105 PRO A N 1
ATOM 763 C CA . PRO A 1 105 ? -4.022 21.074 13.001 1.00 66.62 105 PRO A CA 1
ATOM 764 C C . PRO A 1 105 ? -4.941 20.516 11.900 1.00 66.62 105 PRO A C 1
ATOM 766 O O . PRO A 1 105 ? -5.649 19.533 12.125 1.00 66.62 105 PRO A O 1
ATOM 769 N N . ASP A 1 106 ? -4.891 21.085 10.695 1.00 83.44 106 ASP A N 1
ATOM 770 C CA . ASP A 1 106 ? -5.703 20.702 9.535 1.00 83.44 106 ASP A CA 1
ATOM 771 C C . ASP A 1 106 ? -5.257 19.389 8.864 1.00 83.44 106 ASP A C 1
ATOM 773 O O . ASP A 1 106 ? -5.999 18.811 8.070 1.00 83.44 106 ASP A O 1
ATOM 777 N N . LEU A 1 107 ? -4.069 18.868 9.196 1.00 88.81 107 LEU A N 1
ATOM 778 C CA . LEU A 1 107 ? -3.535 17.645 8.588 1.00 88.81 107 LEU A CA 1
ATOM 779 C C . LEU A 1 107 ? -4.441 16.424 8.833 1.00 88.81 107 LEU A C 1
ATOM 781 O O . LEU A 1 107 ? -4.496 15.507 8.011 1.00 88.81 107 LEU A O 1
ATOM 785 N N . TRP A 1 108 ? -5.153 16.421 9.961 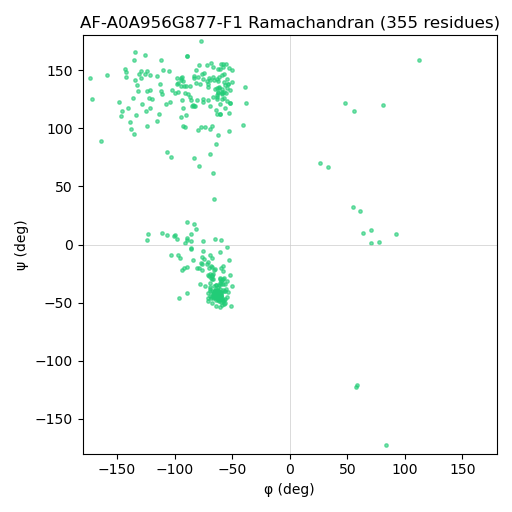1.00 93.19 108 TRP A N 1
ATOM 786 C CA . TRP A 1 108 ? -5.910 15.272 10.452 1.00 93.19 108 TRP A CA 1
ATOM 787 C C . TRP A 1 108 ? -7.419 15.364 10.221 1.00 93.19 108 TRP A C 1
ATOM 789 O O . TRP A 1 108 ? -8.102 14.369 10.456 1.00 93.19 108 TRP A O 1
ATOM 799 N N . SER A 1 109 ? -7.951 16.509 9.781 1.00 94.25 109 SER A N 1
ATOM 800 C CA . SER A 1 109 ? -9.401 16.706 9.619 1.00 94.25 109 SER A CA 1
ATOM 801 C C . SER A 1 109 ? -9.993 15.710 8.618 1.00 94.25 109 SER A C 1
ATOM 803 O O . SER A 1 109 ? -10.884 14.936 8.968 1.00 94.25 109 SER A O 1
ATOM 805 N N . GLU A 1 110 ? -9.418 15.654 7.418 1.00 95.56 110 GLU A N 1
ATOM 806 C CA . GLU A 1 110 ? -9.876 14.783 6.335 1.00 95.56 110 GLU A CA 1
ATOM 807 C C . GLU A 1 110 ? -9.734 13.285 6.691 1.00 95.56 110 GLU A C 1
ATOM 809 O O . GLU A 1 110 ? -10.748 12.581 6.665 1.00 95.56 110 GLU A O 1
ATOM 814 N N . PRO A 1 111 ? -8.563 12.760 7.129 1.00 96.69 111 PRO A N 1
ATOM 815 C CA . PRO A 1 111 ? -8.465 11.368 7.578 1.00 96.69 111 PRO A CA 1
ATOM 816 C C . PRO A 1 111 ? -9.446 11.006 8.699 1.00 96.69 111 PRO A C 1
ATOM 818 O O . PRO A 1 111 ? -10.007 9.912 8.688 1.00 96.69 111 PRO A O 1
ATOM 821 N N . ARG A 1 112 ? -9.693 11.907 9.663 1.00 97.38 112 ARG A N 1
ATOM 822 C CA . ARG A 1 112 ? -10.666 11.661 10.741 1.00 97.38 112 ARG A CA 1
ATOM 823 C C . ARG A 1 112 ? -12.087 11.552 10.206 1.00 97.38 112 ARG A C 1
ATOM 825 O O . ARG A 1 112 ? -12.787 10.622 10.598 1.00 97.38 112 ARG A O 1
ATOM 832 N N . ALA A 1 113 ? -12.495 12.455 9.317 1.00 97.75 113 ALA A N 1
ATOM 833 C CA . ALA A 1 113 ? -13.817 12.418 8.701 1.00 97.75 113 ALA A CA 1
ATOM 834 C C . ALA A 1 113 ? -14.029 11.117 7.909 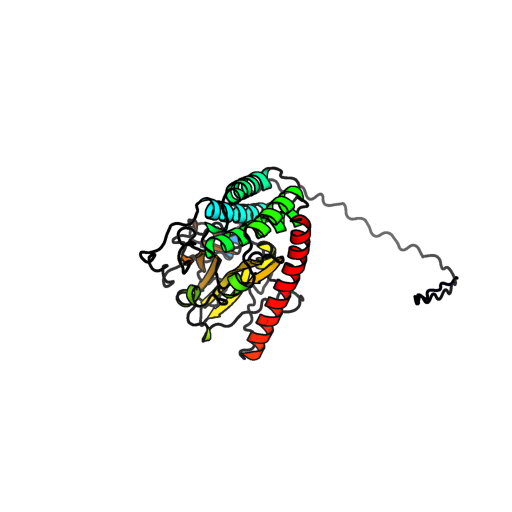1.00 97.75 113 ALA A C 1
ATOM 836 O O . ALA A 1 113 ? -15.057 10.458 8.065 1.00 97.75 113 ALA A O 1
ATOM 837 N N . ARG A 1 114 ? -13.028 10.682 7.129 1.00 98.19 114 ARG A N 1
ATOM 838 C CA . ARG A 1 114 ? -13.108 9.424 6.366 1.00 98.19 114 ARG A CA 1
ATOM 839 C C . ARG A 1 114 ? -13.124 8.185 7.254 1.00 98.19 114 ARG A C 1
ATOM 841 O O . ARG A 1 114 ? -13.927 7.290 7.007 1.00 98.19 114 ARG A O 1
ATOM 848 N N . MET A 1 115 ? -12.326 8.151 8.323 1.00 98.44 115 MET A N 1
ATOM 849 C CA . MET A 1 115 ? -12.400 7.070 9.312 1.00 98.44 115 MET A CA 1
ATOM 850 C C . MET A 1 115 ? -13.755 7.033 10.022 1.00 98.44 115 MET A C 1
ATOM 852 O O . MET A 1 115 ? -14.297 5.949 10.221 1.00 98.44 115 MET A O 1
ATOM 856 N N . ALA A 1 116 ? -14.321 8.189 10.380 1.00 98.31 116 ALA A N 1
ATOM 857 C CA . ALA A 1 116 ? -15.640 8.258 11.001 1.00 98.31 116 ALA A CA 1
ATOM 858 C C . ALA A 1 116 ? -16.720 7.706 10.057 1.00 98.31 116 ALA A C 1
ATOM 860 O O . ALA A 1 116 ? -17.479 6.825 10.457 1.00 98.31 116 ALA A O 1
ATOM 861 N N . ALA A 1 117 ? -16.722 8.128 8.787 1.00 98.12 117 ALA A N 1
ATOM 862 C CA . ALA A 1 117 ? -17.640 7.605 7.778 1.00 98.12 117 ALA A CA 1
ATOM 863 C C . ALA A 1 117 ? -17.488 6.085 7.612 1.00 98.12 117 ALA A C 1
ATOM 865 O O . ALA A 1 117 ? -18.458 5.350 7.780 1.00 98.12 117 ALA A O 1
ATOM 866 N N . LEU A 1 118 ? -16.260 5.600 7.404 1.00 97.88 118 LEU A N 1
ATOM 867 C CA . LEU A 1 118 ? -15.959 4.172 7.271 1.00 97.88 118 LEU A CA 1
ATOM 868 C C . LEU A 1 118 ? -16.365 3.361 8.516 1.00 97.88 118 LEU A C 1
ATOM 870 O O . LEU A 1 118 ? -16.784 2.210 8.399 1.00 97.88 118 LEU A O 1
ATOM 874 N N . SER A 1 119 ? -16.305 3.958 9.712 1.00 97.88 119 SER A N 1
ATOM 875 C CA . SER A 1 119 ? -16.744 3.318 10.958 1.00 97.88 119 SER A CA 1
ATOM 876 C C . SER A 1 119 ? -18.263 3.118 11.056 1.00 97.88 119 SER A C 1
ATOM 878 O O . SER A 1 119 ? -18.728 2.412 11.947 1.00 97.88 119 SER A O 1
ATOM 880 N N . THR A 1 120 ? -19.059 3.676 10.144 1.00 97.81 120 THR A N 1
ATOM 881 C CA . THR A 1 120 ? -20.505 3.395 10.069 1.00 97.81 120 THR A CA 1
ATOM 882 C C . THR A 1 120 ? -20.811 2.077 9.354 1.00 97.81 120 THR A C 1
ATOM 884 O O . THR A 1 120 ? -21.852 1.469 9.599 1.00 97.81 120 THR A O 1
ATOM 887 N N . LEU A 1 121 ? -19.883 1.558 8.542 1.00 97.44 121 LEU A N 1
ATOM 888 C CA . LEU A 1 121 ? -20.114 0.357 7.738 1.00 97.44 121 LEU A CA 1
ATOM 889 C C . LEU A 1 121 ? -20.020 -0.927 8.548 1.00 97.44 121 LEU A C 1
ATOM 891 O O . LEU A 1 121 ? -19.091 -1.128 9.335 1.00 97.44 121 LEU A O 1
ATOM 895 N N . ARG A 1 122 ? -20.932 -1.866 8.297 1.00 97.56 122 ARG A N 1
ATOM 896 C CA . ARG A 1 122 ? -20.808 -3.237 8.807 1.00 97.56 122 ARG A CA 1
ATOM 897 C C . ARG A 1 122 ? -19.643 -3.926 8.081 1.00 97.56 122 ARG A C 1
ATOM 899 O O . ARG A 1 122 ? -19.739 -4.097 6.869 1.00 97.56 122 ARG A O 1
ATOM 906 N N . PRO A 1 123 ? -18.574 -4.381 8.770 1.00 96.38 123 PRO A N 1
ATOM 907 C CA . PRO A 1 123 ? -17.433 -5.005 8.094 1.00 96.38 123 PRO A CA 1
ATOM 908 C C . PRO A 1 123 ? -17.816 -6.227 7.252 1.00 96.38 123 PRO A C 1
ATOM 910 O O . PRO A 1 123 ? -17.179 -6.487 6.242 1.00 96.38 123 PRO A O 1
ATOM 913 N N . ALA A 1 124 ? -18.865 -6.959 7.637 1.00 95.62 124 ALA A N 1
ATOM 914 C CA . ALA A 1 124 ? -19.377 -8.100 6.878 1.00 95.62 124 ALA A CA 1
ATOM 915 C C . ALA A 1 124 ? -20.033 -7.723 5.532 1.00 95.62 124 ALA A C 1
ATOM 917 O O . ALA A 1 124 ? -20.170 -8.586 4.678 1.00 95.62 124 ALA A O 1
ATOM 918 N N . ALA A 1 125 ? -20.419 -6.458 5.326 1.00 95.00 125 ALA A N 1
ATOM 919 C CA . ALA A 1 125 ? -20.985 -5.978 4.059 1.00 95.00 125 ALA A CA 1
ATOM 920 C C . ALA A 1 125 ? -19.909 -5.597 3.018 1.00 95.00 125 ALA A C 1
ATOM 922 O O . ALA A 1 125 ? -20.207 -5.396 1.835 1.00 95.00 125 ALA A O 1
ATOM 923 N N . LEU A 1 126 ? -18.654 -5.479 3.458 1.00 95.44 126 LEU A N 1
ATOM 924 C CA . LEU A 1 126 ? -17.513 -5.195 2.598 1.00 95.44 126 LEU A CA 1
ATOM 925 C C . LEU A 1 126 ? -16.951 -6.496 2.026 1.00 95.44 126 LEU A C 1
ATOM 927 O O . LEU A 1 126 ? -16.746 -7.470 2.755 1.00 95.44 126 LEU A O 1
ATOM 931 N N . HIS A 1 127 ? -16.629 -6.478 0.737 1.00 93.75 127 HIS A N 1
ATOM 932 C CA . HIS A 1 127 ? -15.881 -7.545 0.092 1.00 93.75 127 HIS A CA 1
ATOM 933 C C . HIS A 1 127 ? -14.507 -7.689 0.762 1.00 93.75 127 HIS A C 1
ATOM 935 O O . HIS A 1 127 ? -13.942 -6.720 1.280 1.00 93.75 127 HIS A O 1
ATOM 941 N N . VAL A 1 128 ? -13.934 -8.894 0.759 1.00 93.81 128 VAL A N 1
ATOM 942 C CA . VAL A 1 128 ? -12.683 -9.172 1.484 1.00 93.81 128 VAL A CA 1
ATOM 943 C C . VAL A 1 128 ? -11.533 -8.263 1.027 1.00 93.81 128 VAL A C 1
ATOM 945 O O . VAL A 1 128 ? -10.791 -7.738 1.856 1.00 93.81 128 VAL A O 1
ATOM 948 N N . MET A 1 129 ? -11.442 -7.993 -0.276 1.00 92.56 129 MET A N 1
ATOM 949 C CA . MET A 1 129 ? -10.450 -7.085 -0.862 1.00 92.56 129 MET A CA 1
ATOM 950 C C . MET A 1 129 ? -10.658 -5.631 -0.413 1.00 92.56 129 MET A C 1
ATOM 952 O O . MET A 1 129 ? -9.693 -4.950 -0.073 1.00 92.56 129 MET A O 1
ATOM 956 N N . GLU A 1 130 ? -11.910 -5.167 -0.336 1.00 95.00 130 GLU A N 1
ATOM 957 C CA . GLU A 1 130 ? -12.241 -3.829 0.169 1.00 95.00 130 GLU A CA 1
ATOM 958 C C . GLU A 1 130 ? -11.821 -3.679 1.629 1.00 95.00 130 GLU A C 1
ATOM 960 O O . GLU A 1 130 ? -11.241 -2.666 2.010 1.00 95.00 130 GLU A O 1
ATOM 965 N N . ARG A 1 131 ? -12.053 -4.713 2.448 1.00 96.38 131 ARG A N 1
ATOM 966 C CA . ARG A 1 131 ? -11.622 -4.721 3.851 1.00 96.38 131 ARG A CA 1
ATOM 967 C C . ARG A 1 131 ? -10.110 -4.661 3.989 1.00 96.38 131 ARG A C 1
ATOM 969 O O . ARG A 1 131 ? -9.632 -4.003 4.908 1.00 96.38 131 ARG A O 1
ATOM 976 N N . VAL A 1 132 ? -9.361 -5.355 3.136 1.00 96.19 132 VAL A N 1
ATOM 977 C CA . VAL A 1 132 ? -7.891 -5.316 3.161 1.00 96.19 132 VAL A CA 1
ATOM 978 C C . VAL A 1 132 ? -7.373 -3.946 2.727 1.00 96.19 132 VAL A C 1
ATOM 980 O O . VAL A 1 132 ? -6.534 -3.372 3.418 1.00 96.19 132 VAL A O 1
ATOM 983 N N . ALA A 1 133 ? -7.905 -3.381 1.642 1.00 95.81 133 ALA A N 1
ATOM 984 C CA . ALA A 1 133 ? -7.515 -2.051 1.178 1.00 95.81 133 ALA A CA 1
ATOM 985 C C . ALA A 1 133 ? -7.861 -0.961 2.211 1.00 95.81 133 ALA A C 1
ATOM 987 O O . ALA A 1 133 ? -7.030 -0.110 2.527 1.00 95.81 133 ALA A O 1
ATOM 988 N N . ALA A 1 134 ? -9.045 -1.046 2.826 1.00 97.38 134 ALA A N 1
ATOM 989 C CA . ALA A 1 134 ? -9.445 -0.178 3.928 1.00 97.38 134 ALA A CA 1
ATOM 990 C C . ALA A 1 134 ? -8.510 -0.312 5.143 1.00 97.38 134 ALA A C 1
ATOM 992 O O . ALA A 1 134 ? -8.101 0.699 5.708 1.00 97.38 134 ALA A O 1
ATOM 993 N N . GLN A 1 135 ? -8.134 -1.537 5.535 1.00 97.94 135 GLN A N 1
ATOM 994 C CA . GLN A 1 135 ? -7.161 -1.756 6.613 1.00 97.94 135 GLN A CA 1
ATOM 995 C C . GLN A 1 135 ? -5.812 -1.110 6.302 1.00 97.94 135 GLN A C 1
ATOM 997 O O . GLN A 1 135 ? -5.285 -0.409 7.159 1.00 97.94 135 GLN A O 1
ATOM 1002 N N . SER A 1 136 ? -5.278 -1.294 5.093 1.00 97.38 136 SER A N 1
ATOM 1003 C CA . SER A 1 136 ? -4.015 -0.672 4.677 1.00 97.38 136 SER A CA 1
ATOM 1004 C C . SER A 1 136 ? -4.081 0.857 4.792 1.00 97.38 136 SER A C 1
ATOM 1006 O O . SER A 1 136 ? -3.238 1.477 5.443 1.00 97.38 136 SER A O 1
ATOM 1008 N N . 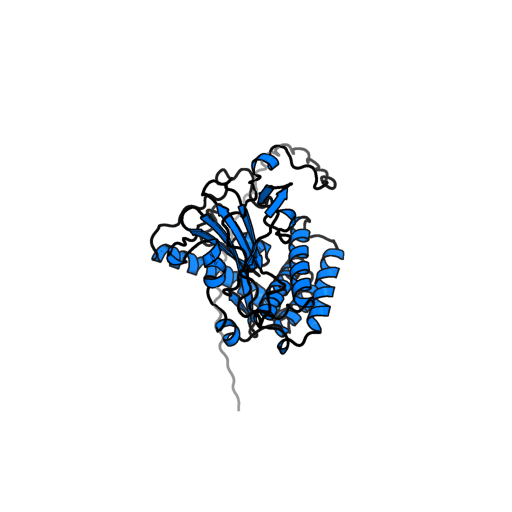ALA A 1 137 ? -5.150 1.476 4.278 1.00 97.25 137 ALA A N 1
ATOM 1009 C CA . ALA A 1 137 ? -5.353 2.921 4.366 1.00 97.25 137 ALA A CA 1
ATOM 1010 C C . ALA A 1 137 ? -5.458 3.427 5.818 1.00 97.25 137 ALA A C 1
ATOM 1012 O O . ALA A 1 137 ? -4.848 4.435 6.180 1.00 97.25 137 ALA A O 1
ATOM 1013 N N . VAL A 1 138 ? -6.199 2.724 6.681 1.00 98.38 138 VAL A N 1
ATOM 1014 C CA . VAL A 1 138 ? -6.309 3.086 8.105 1.00 98.38 138 VAL A CA 1
ATOM 1015 C C . VAL A 1 138 ? -4.983 2.847 8.837 1.00 98.38 138 VAL A C 1
ATOM 1017 O O . VAL A 1 138 ? -4.630 3.634 9.716 1.00 98.38 138 VAL A O 1
ATOM 1020 N N . LEU A 1 139 ? -4.204 1.830 8.455 1.00 98.12 139 LEU A N 1
ATOM 1021 C CA . LEU A 1 139 ? -2.878 1.563 9.014 1.00 98.12 139 LEU A CA 1
ATOM 1022 C C . LEU A 1 139 ? -1.921 2.723 8.731 1.00 98.12 139 LEU A C 1
ATOM 1024 O O . LEU A 1 139 ? -1.268 3.191 9.662 1.00 98.12 139 LEU A O 1
ATOM 1028 N N . ILE A 1 140 ? -1.910 3.267 7.508 1.00 97.00 140 ILE A N 1
ATOM 1029 C CA . ILE A 1 140 ? -1.150 4.486 7.180 1.00 97.00 140 ILE A CA 1
ATOM 1030 C C . ILE A 1 140 ? -1.464 5.598 8.189 1.00 97.00 140 ILE A C 1
ATOM 1032 O O . ILE A 1 140 ? -0.554 6.157 8.805 1.00 97.00 140 ILE A O 1
ATOM 1036 N N . VAL A 1 141 ? -2.750 5.900 8.390 1.00 97.62 141 VAL A N 1
ATOM 1037 C CA . VAL A 1 141 ? -3.187 6.961 9.311 1.00 97.62 141 VAL A CA 1
ATOM 1038 C C . VAL A 1 141 ? -2.773 6.654 10.749 1.00 97.62 141 VAL A C 1
ATOM 1040 O O . VAL A 1 141 ? -2.228 7.529 11.421 1.00 97.62 141 VAL A O 1
ATOM 1043 N N . ALA A 1 142 ? -2.971 5.417 11.211 1.00 97.88 142 ALA A N 1
ATOM 1044 C CA . ALA A 1 142 ? -2.651 4.991 12.569 1.00 97.88 142 ALA A CA 1
ATOM 1045 C C . ALA A 1 142 ? -1.162 5.172 12.896 1.00 97.88 142 ALA A C 1
ATOM 1047 O O . ALA A 1 142 ? -0.810 5.764 13.917 1.00 97.88 142 ALA A O 1
ATOM 1048 N N . VAL A 1 143 ? -0.281 4.692 12.016 1.00 96.62 143 VAL A N 1
ATOM 1049 C CA . VAL A 1 143 ? 1.170 4.737 12.227 1.00 96.62 143 VAL A CA 1
ATOM 1050 C C . VAL A 1 143 ? 1.703 6.160 12.112 1.00 96.62 143 VAL A C 1
ATOM 1052 O O . VAL A 1 143 ? 2.505 6.581 12.945 1.00 96.62 143 VAL A O 1
ATOM 1055 N N . LYS A 1 144 ? 1.232 6.938 11.131 1.00 94.44 144 LYS A N 1
ATOM 1056 C CA . LYS A 1 144 ? 1.629 8.345 10.997 1.00 94.44 144 LYS A CA 1
ATOM 1057 C C . LYS A 1 144 ? 1.187 9.181 12.198 1.00 94.44 144 LYS A C 1
ATOM 1059 O O . LYS A 1 144 ? 1.984 9.975 12.689 1.00 94.44 144 LYS A O 1
ATOM 1064 N N . ALA A 1 145 ? -0.034 8.976 12.692 1.00 95.06 145 ALA A N 1
ATOM 1065 C CA . ALA A 1 145 ? -0.528 9.645 13.893 1.00 95.06 145 ALA A CA 1
ATOM 1066 C C . ALA A 1 145 ? 0.283 9.253 15.136 1.00 95.06 145 ALA A C 1
ATOM 1068 O O . ALA A 1 145 ? 0.596 10.107 15.961 1.00 95.06 145 ALA A O 1
ATOM 1069 N N . LEU A 1 146 ? 0.677 7.980 15.248 1.00 94.88 146 LEU A N 1
ATOM 1070 C CA . LEU A 1 146 ? 1.545 7.506 16.323 1.00 94.88 146 LEU A CA 1
ATOM 1071 C C . LEU A 1 146 ? 2.922 8.188 16.284 1.00 94.88 146 LEU A C 1
ATOM 1073 O O . LEU A 1 146 ? 3.409 8.636 17.317 1.00 94.88 146 LEU A O 1
ATOM 1077 N N . TRP A 1 147 ? 3.543 8.295 15.105 1.00 92.50 147 TRP A N 1
ATOM 1078 C CA . TRP A 1 147 ? 4.846 8.954 14.942 1.00 92.50 147 TRP A CA 1
ATOM 1079 C C . TRP A 1 147 ? 4.801 10.461 15.193 1.00 92.50 147 TRP A C 1
ATOM 1081 O O . TRP A 1 147 ? 5.791 11.023 15.646 1.00 92.50 147 TRP A O 1
ATOM 1091 N N . SER A 1 148 ? 3.666 11.110 14.930 1.00 91.06 148 SER A N 1
ATOM 1092 C CA . SER A 1 148 ? 3.480 12.539 15.193 1.00 91.06 148 SER A CA 1
ATOM 1093 C C . SER A 1 148 ? 2.955 12.846 16.602 1.00 91.06 148 SER A C 1
ATOM 1095 O O . SER A 1 148 ? 2.590 13.988 16.866 1.00 91.06 148 SER A O 1
ATOM 1097 N N . GLY A 1 149 ? 2.800 11.842 17.474 1.00 92.38 149 GLY A N 1
ATOM 1098 C CA . GLY A 1 149 ? 2.249 12.017 18.823 1.00 92.38 149 GLY A CA 1
ATOM 1099 C C . GLY A 1 149 ? 0.746 12.332 18.885 1.00 92.38 149 GLY A C 1
ATOM 1100 O O . GLY A 1 149 ? 0.240 12.696 19.945 1.00 92.38 149 GLY A O 1
ATOM 1101 N N . ASN A 1 150 ? -0.007 12.180 17.789 1.00 93.25 150 ASN A N 1
ATOM 1102 C CA . ASN A 1 150 ? -1.455 12.401 17.780 1.00 93.25 150 ASN A CA 1
ATOM 1103 C C . ASN A 1 150 ? -2.206 11.154 18.281 1.00 93.25 150 ASN A C 1
ATOM 1105 O O . ASN A 1 150 ? -2.816 10.400 17.516 1.00 93.25 150 ASN A O 1
ATOM 1109 N N . THR A 1 151 ? -2.161 10.935 19.596 1.00 95.38 151 THR A N 1
ATOM 1110 C CA . THR A 1 151 ? -2.715 9.742 20.256 1.00 95.38 151 THR A CA 1
ATOM 1111 C C . THR A 1 151 ? -4.220 9.576 20.040 1.00 95.38 151 THR A C 1
ATOM 1113 O O . THR A 1 151 ? -4.697 8.448 19.930 1.00 95.38 151 THR A O 1
ATOM 1116 N N . ALA A 1 152 ? -4.984 10.670 19.935 1.00 96.00 152 ALA A N 1
ATOM 1117 C CA . ALA A 1 152 ? -6.426 10.606 19.692 1.00 96.00 152 ALA A CA 1
ATOM 1118 C C . ALA A 1 152 ? -6.746 10.000 18.315 1.00 96.00 152 ALA A C 1
ATOM 1120 O O . ALA A 1 152 ? -7.574 9.092 18.215 1.00 96.00 152 ALA A O 1
ATOM 1121 N N . VAL A 1 153 ? -6.048 10.450 17.264 1.00 96.62 153 VAL A N 1
ATOM 1122 C CA . VAL A 1 153 ? -6.190 9.894 15.910 1.00 96.62 153 VAL A CA 1
ATOM 1123 C C . VAL A 1 153 ? -5.667 8.462 15.854 1.00 96.62 153 VAL A C 1
ATOM 1125 O O . VAL A 1 153 ? -6.351 7.595 15.315 1.00 96.62 153 VAL A O 1
ATOM 1128 N N . ALA A 1 154 ? -4.506 8.188 16.459 1.00 97.69 154 ALA A N 1
ATOM 1129 C CA . ALA A 1 154 ? -3.931 6.844 16.493 1.00 97.69 154 ALA A CA 1
ATOM 1130 C C . ALA A 1 154 ? -4.871 5.833 17.176 1.00 97.69 154 ALA A C 1
ATOM 1132 O O . ALA A 1 154 ? -5.069 4.734 16.662 1.00 97.69 154 ALA A O 1
ATOM 1133 N N . ARG A 1 155 ? -5.509 6.216 18.291 1.00 98.50 155 ARG A N 1
ATOM 1134 C CA . ARG A 1 155 ? -6.504 5.398 19.003 1.00 98.50 155 ARG A CA 1
ATOM 1135 C C . ARG A 1 155 ? -7.746 5.129 18.157 1.00 98.50 155 ARG A C 1
ATOM 1137 O O . ARG A 1 155 ? -8.175 3.982 18.057 1.00 98.50 155 ARG A O 1
ATOM 1144 N N . ALA A 1 156 ? -8.316 6.162 17.533 1.00 98.44 156 ALA A N 1
ATOM 1145 C CA . ALA A 1 156 ? -9.480 6.006 16.660 1.00 98.44 156 ALA A CA 1
ATOM 1146 C C . ALA A 1 156 ? -9.175 5.073 15.474 1.00 98.44 156 ALA A C 1
ATOM 1148 O O . ALA A 1 156 ? -9.946 4.154 15.193 1.00 98.44 156 ALA A O 1
ATOM 1149 N N . ALA A 1 157 ? -8.013 5.253 14.842 1.00 98.56 157 ALA A N 1
ATOM 1150 C CA . ALA A 1 157 ? -7.549 4.405 13.752 1.00 98.56 157 ALA A CA 1
ATOM 1151 C C . ALA A 1 157 ? -7.310 2.956 14.211 1.00 98.56 157 ALA A C 1
ATOM 1153 O O . ALA A 1 157 ? -7.737 2.026 13.536 1.00 98.56 157 ALA A O 1
ATOM 1154 N N . ALA A 1 158 ? -6.704 2.741 15.384 1.00 98.62 158 ALA A N 1
ATOM 1155 C CA . ALA A 1 158 ? -6.474 1.406 15.941 1.00 98.62 158 ALA A CA 1
ATOM 1156 C C . ALA A 1 158 ? -7.780 0.641 16.226 1.00 98.62 158 ALA A C 1
ATOM 1158 O O . ALA A 1 158 ? -7.880 -0.550 15.925 1.00 98.62 158 ALA A O 1
ATOM 1159 N N . ARG A 1 159 ? -8.808 1.323 16.748 1.00 98.62 159 ARG A N 1
ATOM 1160 C CA . ARG A 1 159 ? -10.143 0.733 16.953 1.00 98.62 159 ARG A CA 1
ATOM 1161 C C . ARG A 1 159 ? -10.814 0.372 15.630 1.00 98.62 159 ARG A C 1
ATOM 1163 O O . ARG A 1 159 ? -11.392 -0.707 15.505 1.00 98.62 159 ARG A O 1
ATOM 1170 N N . LEU A 1 160 ? -10.709 1.246 14.628 1.00 98.56 160 LEU A N 1
ATOM 1171 C CA . LEU A 1 160 ? -11.235 0.964 13.295 1.00 98.56 160 LEU A CA 1
ATOM 1172 C C . LEU A 1 160 ? -10.490 -0.203 12.624 1.00 98.56 160 LEU A C 1
ATOM 1174 O O . LEU A 1 160 ? -11.141 -1.071 12.047 1.00 98.56 160 LEU A O 1
ATOM 1178 N N . LEU A 1 161 ? -9.161 -0.285 12.764 1.00 98.19 161 LEU A N 1
ATOM 1179 C CA . LEU A 1 161 ? -8.369 -1.439 12.320 1.00 98.19 161 LEU A CA 1
ATOM 1180 C C . LEU A 1 161 ? -8.869 -2.737 12.954 1.00 98.19 161 LEU A C 1
ATOM 1182 O O . LEU A 1 161 ? -9.166 -3.678 12.224 1.00 98.19 161 LEU A O 1
ATOM 1186 N N . ALA A 1 162 ? -9.036 -2.772 14.281 1.00 98.31 162 ALA A N 1
ATOM 1187 C CA . ALA A 1 162 ? -9.541 -3.951 14.990 1.00 98.31 162 ALA A CA 1
ATOM 1188 C C . ALA A 1 162 ? -10.915 -4.399 14.468 1.00 98.31 162 ALA A C 1
ATOM 1190 O O . ALA A 1 162 ? -11.168 -5.591 14.302 1.00 98.31 162 ALA A O 1
ATOM 1191 N N . ARG A 1 163 ? -11.796 -3.441 14.160 1.00 98.31 163 ARG A N 1
ATOM 1192 C CA . ARG A 1 163 ? -13.125 -3.710 13.600 1.00 98.31 163 ARG A CA 1
ATOM 1193 C C . ARG A 1 163 ? -13.074 -4.235 12.161 1.00 98.31 163 ARG A C 1
ATOM 1195 O O . ARG A 1 163 ? -13.881 -5.088 11.794 1.00 98.31 163 ARG A O 1
ATOM 1202 N N . LEU A 1 164 ? -12.161 -3.726 11.335 1.00 98.31 164 LEU A N 1
ATOM 1203 C CA . LEU A 1 164 ? -12.000 -4.158 9.943 1.00 98.31 164 LEU A CA 1
ATOM 1204 C C . LEU A 1 164 ? -11.226 -5.477 9.816 1.00 98.31 164 LEU A C 1
ATOM 1206 O O . LEU A 1 164 ? -11.379 -6.162 8.799 1.00 98.31 164 LEU A O 1
ATOM 1210 N N . ALA A 1 165 ? -10.455 -5.850 10.839 1.00 98.06 165 ALA A N 1
ATOM 1211 C CA . ALA A 1 165 ? -9.562 -6.999 10.847 1.00 98.06 165 ALA A CA 1
ATOM 1212 C C . ALA A 1 165 ? -10.257 -8.319 10.478 1.00 98.06 165 ALA A C 1
ATOM 1214 O O . ALA A 1 165 ? -11.351 -8.668 10.947 1.00 98.06 165 ALA A O 1
ATOM 1215 N N . LEU A 1 166 ? -9.585 -9.071 9.614 1.00 97.88 166 LEU A N 1
ATOM 1216 C CA . LEU A 1 166 ? -9.957 -10.429 9.223 1.00 97.88 166 LEU A CA 1
ATOM 1217 C C . LEU A 1 166 ? -9.299 -11.439 10.180 1.00 97.88 166 LEU A C 1
ATOM 1219 O O . LEU A 1 166 ? -8.373 -11.100 10.916 1.00 97.88 166 LEU A O 1
ATOM 1223 N N . SER A 1 167 ? -9.787 -12.682 10.218 1.00 97.94 167 SER A N 1
ATOM 1224 C CA . SER A 1 167 ? -9.043 -13.749 10.900 1.00 97.94 167 SER A CA 1
ATOM 1225 C C . SER A 1 167 ? -7.761 -14.071 10.124 1.00 97.94 167 SER A C 1
ATOM 1227 O O . SER A 1 167 ? -7.695 -13.849 8.913 1.00 97.94 167 SER A O 1
ATOM 1229 N N . ALA A 1 168 ? -6.759 -14.633 10.804 1.00 97.25 168 ALA A N 1
ATOM 1230 C CA . ALA A 1 168 ? -5.548 -15.128 10.149 1.00 97.25 168 ALA A CA 1
ATOM 1231 C C . ALA A 1 168 ? -5.880 -16.156 9.053 1.00 97.25 168 ALA A C 1
ATOM 1233 O O . ALA A 1 168 ? -5.327 -16.098 7.962 1.00 97.25 168 ALA A O 1
ATOM 1234 N N . GLU A 1 169 ? -6.848 -17.038 9.312 1.00 97.25 169 GLU A N 1
ATOM 1235 C CA . GLU A 1 169 ? -7.336 -18.017 8.337 1.00 97.25 169 GLU A CA 1
ATOM 1236 C C . GLU A 1 169 ? -7.931 -17.346 7.086 1.00 97.25 169 GLU A C 1
ATOM 1238 O O . GLU A 1 169 ? -7.602 -17.720 5.963 1.00 97.25 169 GLU A O 1
ATOM 1243 N N . ALA A 1 170 ? -8.766 -16.314 7.258 1.00 96.25 170 ALA A N 1
ATOM 1244 C CA . ALA A 1 170 ? -9.355 -15.587 6.135 1.00 96.25 170 ALA A CA 1
ATOM 1245 C C . ALA A 1 170 ? -8.296 -14.834 5.314 1.00 96.25 170 ALA A C 1
ATOM 1247 O O . ALA A 1 170 ? -8.404 -14.776 4.092 1.00 96.25 170 ALA A O 1
ATOM 1248 N N . LEU A 1 171 ? -7.262 -14.290 5.964 1.00 95.19 171 LEU A N 1
ATOM 1249 C CA . LEU A 1 171 ? -6.121 -13.689 5.268 1.00 95.19 171 LEU A CA 1
ATOM 1250 C C . LEU A 1 171 ? -5.266 -14.741 4.549 1.00 95.19 171 LEU A C 1
ATOM 1252 O O . LEU A 1 171 ? -4.807 -14.481 3.442 1.00 95.19 171 LEU A O 1
ATOM 1256 N N . GLY A 1 172 ? -5.104 -15.933 5.129 1.00 93.06 172 GLY A N 1
ATOM 1257 C CA . GLY A 1 172 ? -4.389 -17.055 4.514 1.00 93.06 172 GLY A CA 1
ATOM 1258 C C . GLY A 1 172 ? -5.067 -17.617 3.259 1.00 93.06 172 GLY A C 1
ATOM 1259 O O . GLY A 1 172 ? -4.395 -18.212 2.423 1.00 93.06 172 GLY A O 1
ATOM 1260 N N . LYS A 1 173 ? -6.379 -17.391 3.099 1.00 92.50 173 LYS A N 1
ATOM 1261 C CA . LYS A 1 173 ? -7.146 -17.727 1.885 1.00 92.50 173 LYS A CA 1
ATOM 1262 C C . LYS A 1 173 ? -6.932 -16.735 0.738 1.00 92.50 173 LYS A C 1
ATOM 1264 O O . LYS A 1 173 ? -7.287 -17.036 -0.399 1.00 92.50 173 LYS A O 1
ATOM 1269 N N . LEU A 1 174 ? -6.382 -15.551 1.013 1.00 90.12 174 LEU A N 1
ATOM 1270 C CA . LEU A 1 174 ? -6.053 -14.593 -0.038 1.00 90.12 174 LEU A CA 1
ATOM 1271 C C . LEU A 1 174 ? -4.845 -15.087 -0.840 1.00 90.12 174 LEU A C 1
ATOM 1273 O O . LEU A 1 174 ? -4.001 -15.800 -0.293 1.00 90.12 174 LEU A O 1
ATOM 1277 N N . PRO A 1 175 ? -4.698 -14.679 -2.115 1.00 84.31 175 PRO A N 1
ATOM 1278 C CA . PRO A 1 175 ? -3.496 -14.991 -2.871 1.00 84.31 175 PRO A CA 1
ATOM 1279 C C . PRO A 1 175 ? -2.262 -14.570 -2.073 1.00 84.31 175 PRO A C 1
ATOM 1281 O O . PRO A 1 175 ? -2.115 -13.401 -1.726 1.00 84.31 175 PRO A O 1
ATOM 1284 N N . ALA A 1 176 ? -1.365 -15.510 -1.779 1.00 74.56 176 ALA A N 1
ATOM 1285 C CA . ALA A 1 176 ? -0.124 -15.204 -1.067 1.00 74.56 176 ALA A CA 1
ATOM 1286 C C . ALA A 1 176 ? 0.875 -14.439 -1.954 1.00 74.56 176 ALA A C 1
ATOM 1288 O O . ALA A 1 176 ? 1.844 -13.853 -1.467 1.00 74.56 176 ALA A O 1
ATOM 1289 N N . ARG A 1 177 ? 0.669 -14.464 -3.278 1.00 80.88 177 ARG A N 1
ATOM 1290 C CA . ARG A 1 177 ? 1.589 -13.894 -4.260 1.00 80.88 177 ARG A CA 1
ATOM 1291 C C . ARG A 1 177 ? 0.871 -12.999 -5.274 1.00 80.88 177 ARG A C 1
ATOM 1293 O O . ARG A 1 177 ? -0.242 -13.320 -5.681 1.00 80.88 177 ARG A O 1
ATOM 1300 N N . PRO A 1 178 ? 1.538 -11.936 -5.756 1.00 83.69 178 PRO A N 1
ATOM 1301 C CA . PRO A 1 178 ? 0.965 -10.963 -6.691 1.00 83.69 178 PRO A CA 1
ATOM 1302 C C . PRO A 1 178 ? 0.986 -11.409 -8.159 1.00 83.69 178 PRO A C 1
ATOM 1304 O O . PRO A 1 178 ? 0.824 -10.603 -9.075 1.00 83.69 178 PRO A O 1
ATOM 1307 N N . GLU A 1 179 ? 1.243 -12.692 -8.411 1.00 82.62 179 GLU A N 1
ATOM 1308 C CA . GLU A 1 179 ? 1.604 -13.214 -9.729 1.00 82.62 179 GLU A CA 1
ATOM 1309 C C . GLU A 1 179 ? 0.496 -12.984 -10.762 1.00 82.62 179 GLU A C 1
ATOM 1311 O O . GLU A 1 179 ? 0.787 -12.541 -11.872 1.00 82.62 179 GLU A O 1
ATOM 1316 N N . THR A 1 180 ? -0.769 -13.196 -10.394 1.00 80.75 180 THR A N 1
ATOM 1317 C CA . THR A 1 180 ? -1.917 -13.000 -11.293 1.00 80.75 180 THR A CA 1
ATOM 1318 C C . THR A 1 180 ? -2.059 -11.545 -11.742 1.00 80.75 180 THR A C 1
ATOM 1320 O O . THR A 1 180 ? -2.300 -11.285 -12.920 1.00 80.75 180 THR A O 1
ATOM 1323 N N . GLN A 1 181 ? -1.855 -10.579 -10.837 1.00 83.75 181 GLN A N 1
ATOM 1324 C CA . GLN A 1 181 ? -1.961 -9.154 -11.169 1.00 83.75 181 GLN A CA 1
ATOM 1325 C C . GLN A 1 181 ? -0.768 -8.665 -11.994 1.00 83.75 181 GLN A C 1
ATOM 1327 O O . GLN A 1 181 ? -0.945 -7.825 -12.872 1.00 83.75 181 GLN A O 1
ATOM 1332 N N . LEU A 1 182 ? 0.435 -9.187 -11.732 1.00 89.31 182 LEU A N 1
ATOM 1333 C CA . LEU A 1 182 ? 1.686 -8.681 -12.301 1.00 89.31 182 LEU A CA 1
ATOM 1334 C C . LEU A 1 182 ? 2.136 -9.385 -13.585 1.00 89.31 182 LEU A C 1
ATOM 1336 O O . LEU A 1 182 ? 2.888 -8.788 -14.357 1.00 89.31 182 LEU A O 1
ATOM 1340 N N . ARG A 1 183 ? 1.686 -10.620 -13.855 1.00 89.25 183 ARG A N 1
ATOM 1341 C CA . ARG A 1 183 ? 2.154 -11.416 -15.006 1.00 89.25 183 ARG A CA 1
ATOM 1342 C C . ARG A 1 183 ? 2.030 -10.669 -16.335 1.00 89.25 183 ARG A C 1
ATOM 1344 O O . ARG A 1 183 ? 2.954 -10.704 -17.142 1.00 89.25 183 ARG A O 1
ATOM 1351 N N . ARG A 1 184 ? 0.931 -9.936 -16.539 1.00 85.12 184 ARG A N 1
ATOM 1352 C CA . ARG A 1 184 ? 0.694 -9.139 -17.759 1.00 85.12 184 ARG A CA 1
ATOM 1353 C C . ARG A 1 184 ? 1.597 -7.907 -17.896 1.00 85.12 184 ARG A C 1
ATOM 1355 O O . ARG A 1 184 ? 1.758 -7.379 -18.989 1.00 85.12 184 ARG A O 1
ATOM 1362 N N . PHE A 1 185 ? 2.174 -7.439 -16.794 1.00 87.81 185 PHE A N 1
ATOM 1363 C CA . PHE A 1 185 ? 2.986 -6.225 -16.749 1.00 87.81 185 PHE A CA 1
ATOM 1364 C C . PHE A 1 185 ? 4.478 -6.523 -16.864 1.00 87.81 185 PHE A C 1
ATOM 1366 O O . PHE A 1 185 ? 5.197 -5.884 -17.633 1.00 87.81 185 PHE A O 1
ATOM 1373 N N . ILE A 1 186 ? 4.949 -7.515 -16.111 1.00 88.12 186 ILE A N 1
ATOM 1374 C CA . ILE A 1 186 ? 6.379 -7.810 -15.959 1.00 88.12 186 ILE A CA 1
ATOM 1375 C C . ILE A 1 186 ? 6.745 -9.248 -16.353 1.00 88.12 186 ILE A C 1
ATOM 1377 O O . ILE A 1 186 ? 7.879 -9.662 -16.149 1.00 88.12 186 ILE A O 1
ATOM 1381 N N . GLY A 1 187 ? 5.824 -10.008 -16.952 1.00 88.56 187 GLY A N 1
ATOM 1382 C CA . GLY A 1 187 ? 6.073 -11.369 -17.434 1.00 88.56 187 GLY A CA 1
ATOM 1383 C C . GLY A 1 187 ? 5.941 -12.443 -16.351 1.00 88.56 187 GLY A C 1
ATOM 1384 O O . GLY A 1 187 ? 5.502 -12.181 -15.230 1.00 88.56 187 GLY A O 1
ATOM 1385 N N . ALA A 1 188 ? 6.306 -13.681 -16.691 1.00 89.75 188 ALA A N 1
ATOM 1386 C CA . ALA A 1 188 ? 6.157 -14.831 -15.802 1.00 89.75 188 ALA A CA 1
ATOM 1387 C C . ALA A 1 188 ? 7.061 -14.738 -14.548 1.00 89.75 188 ALA A C 1
ATOM 1389 O O . ALA A 1 188 ? 8.227 -14.354 -14.677 1.00 89.75 188 ALA A O 1
ATOM 1390 N N . PRO A 1 189 ? 6.580 -15.160 -13.359 1.00 88.44 189 PRO A N 1
ATOM 1391 C CA . PRO A 1 189 ? 7.345 -15.091 -12.107 1.00 88.44 189 PRO A CA 1
ATOM 1392 C C . PRO A 1 189 ? 8.695 -15.818 -12.121 1.00 88.44 189 PRO A C 1
ATOM 1394 O O . PRO A 1 189 ? 9.627 -15.397 -11.441 1.00 88.44 189 PRO A O 1
ATOM 1397 N N . SER A 1 190 ? 8.836 -16.878 -12.922 1.00 88.31 190 SER A N 1
ATOM 1398 C CA . SER A 1 190 ? 10.100 -17.611 -13.104 1.00 88.31 190 SER A CA 1
ATOM 1399 C C . SER A 1 190 ? 11.231 -16.731 -13.659 1.00 88.31 190 SER A C 1
ATOM 1401 O O . SER A 1 190 ? 12.407 -16.949 -13.352 1.00 88.31 190 SER A O 1
ATOM 1403 N N . GLY A 1 191 ? 10.884 -15.694 -14.428 1.00 87.56 191 GLY A N 1
ATOM 1404 C CA . GLY A 1 191 ? 11.819 -14.708 -14.967 1.00 87.56 191 GLY A CA 1
ATOM 1405 C C . GLY A 1 191 ? 12.131 -13.550 -14.017 1.00 87.56 191 GLY A C 1
ATOM 1406 O O . GLY A 1 191 ? 12.957 -12.702 -14.352 1.00 87.56 191 GLY A O 1
ATOM 1407 N N . TRP A 1 192 ? 11.488 -13.477 -12.847 1.00 90.06 192 TRP A N 1
ATOM 1408 C CA . TRP A 1 192 ? 11.685 -12.364 -11.923 1.00 90.06 192 TRP A CA 1
ATOM 1409 C C . TRP A 1 192 ? 12.947 -12.569 -11.089 1.00 90.06 192 TRP A C 1
ATOM 1411 O O . TRP A 1 192 ? 13.241 -13.662 -10.597 1.00 90.06 192 TRP A O 1
ATOM 1421 N N . ARG A 1 193 ? 13.695 -11.488 -10.898 1.00 87.12 193 ARG A N 1
ATOM 1422 C CA . ARG A 1 193 ? 14.837 -11.409 -9.989 1.00 87.12 193 ARG A CA 1
ATOM 1423 C C . ARG A 1 193 ? 14.634 -10.208 -9.091 1.00 87.12 193 ARG A C 1
ATOM 1425 O O . ARG A 1 193 ? 14.495 -9.095 -9.593 1.00 87.12 193 ARG A O 1
ATOM 1432 N N . GLU A 1 194 ? 14.587 -10.417 -7.780 1.00 85.62 194 GLU A N 1
ATOM 1433 C CA . GLU A 1 194 ? 14.549 -9.278 -6.873 1.00 85.62 194 GLU A CA 1
ATOM 1434 C C . GLU A 1 194 ? 15.901 -8.585 -6.855 1.00 85.62 194 GLU A C 1
ATOM 1436 O O . GLU A 1 194 ? 16.963 -9.216 -6.907 1.00 85.62 194 GLU A O 1
ATOM 1441 N N . LEU A 1 195 ? 15.830 -7.264 -6.809 1.00 79.38 195 LEU A N 1
ATOM 1442 C CA . LEU A 1 195 ? 16.983 -6.393 -6.845 1.00 79.38 195 LEU A CA 1
ATOM 1443 C C . LEU A 1 195 ? 17.342 -5.968 -5.424 1.00 79.38 195 LEU A C 1
ATOM 1445 O O . LEU A 1 195 ? 16.470 -5.715 -4.593 1.00 79.38 195 LEU A O 1
ATOM 1449 N N . ARG A 1 196 ? 18.639 -5.857 -5.146 1.00 71.75 196 ARG A N 1
ATOM 1450 C CA . ARG A 1 196 ? 19.126 -5.357 -3.861 1.00 71.75 196 ARG A CA 1
ATOM 1451 C C . ARG A 1 196 ? 19.291 -3.848 -3.932 1.00 71.75 196 ARG A C 1
ATOM 1453 O O . ARG A 1 196 ? 19.857 -3.337 -4.892 1.00 71.75 196 ARG A O 1
ATOM 1460 N N . THR A 1 197 ? 18.860 -3.136 -2.898 1.00 64.38 197 THR A N 1
ATOM 1461 C CA . THR A 1 197 ? 19.201 -1.722 -2.712 1.00 64.38 197 THR A CA 1
ATOM 1462 C C . THR A 1 197 ? 20.497 -1.635 -1.900 1.00 64.38 197 THR A C 1
ATOM 1464 O O . THR A 1 197 ? 20.492 -2.011 -0.727 1.00 64.38 197 THR A O 1
ATOM 1467 N N . PRO A 1 198 ? 21.629 -1.195 -2.475 1.00 54.97 198 PRO A N 1
ATOM 1468 C CA . PRO A 1 198 ? 22.876 -1.007 -1.742 1.00 54.97 198 PRO A CA 1
ATOM 1469 C C . PRO A 1 198 ? 22.800 0.310 -0.971 1.00 54.97 198 PRO A C 1
ATOM 1471 O O . PRO A 1 198 ? 23.444 1.299 -1.310 1.00 54.97 198 PRO A O 1
ATOM 1474 N N . THR A 1 199 ? 21.939 0.378 0.033 1.00 51.41 199 THR A N 1
ATOM 1475 C CA . THR A 1 199 ? 21.798 1.595 0.826 1.00 51.41 199 THR A CA 1
ATOM 1476 C C . THR A 1 199 ? 22.936 1.650 1.850 1.00 51.41 199 THR A C 1
ATOM 1478 O O . THR A 1 199 ? 22.882 0.985 2.875 1.00 51.41 199 THR A O 1
ATOM 1481 N N . GLN A 1 200 ? 23.990 2.408 1.525 1.00 44.16 200 GLN A N 1
ATOM 1482 C CA . GLN A 1 200 ? 24.908 3.108 2.445 1.00 44.16 200 GLN A CA 1
ATOM 1483 C C . GLN A 1 200 ? 25.193 2.428 3.805 1.00 44.16 200 GLN A C 1
ATOM 1485 O O . GLN A 1 200 ? 24.817 2.952 4.847 1.00 44.16 200 GLN A O 1
ATOM 1490 N N . GLY A 1 201 ? 25.861 1.270 3.821 1.00 42.59 201 GLY A N 1
ATOM 1491 C CA . GLY A 1 201 ? 26.362 0.672 5.071 1.00 42.59 201 GLY A CA 1
ATOM 1492 C C . GLY A 1 201 ? 25.300 0.107 6.025 1.00 42.59 201 GLY A C 1
ATOM 1493 O O . GLY A 1 201 ? 25.656 -0.430 7.069 1.00 42.59 201 GLY A O 1
ATOM 1494 N N . LEU A 1 202 ? 24.013 0.163 5.671 1.00 48.34 202 LEU A N 1
ATOM 1495 C CA . LEU A 1 202 ? 22.982 -0.631 6.333 1.00 48.34 202 LEU A CA 1
ATOM 1496 C C . LEU A 1 202 ? 23.034 -2.056 5.778 1.00 48.34 202 LEU A C 1
ATOM 1498 O O . LEU A 1 202 ? 23.320 -2.267 4.594 1.00 48.34 202 LEU A O 1
ATOM 1502 N N . ALA A 1 203 ? 22.774 -3.040 6.639 1.00 54.66 203 ALA A N 1
ATOM 1503 C CA . ALA A 1 203 ? 22.718 -4.438 6.237 1.00 54.66 203 ALA A CA 1
ATOM 1504 C C . ALA A 1 203 ? 21.798 -4.591 5.005 1.00 54.66 203 ALA A C 1
ATOM 1506 O O . ALA A 1 203 ? 20.782 -3.900 4.881 1.00 54.66 203 ALA A O 1
ATOM 1507 N N . ALA A 1 204 ? 22.194 -5.445 4.054 1.00 55.28 204 ALA A N 1
ATOM 1508 C CA . ALA A 1 204 ? 21.598 -5.595 2.715 1.00 55.28 204 ALA A CA 1
ATOM 1509 C C . ALA A 1 204 ? 20.098 -5.984 2.694 1.00 55.28 204 ALA A C 1
ATOM 1511 O O . ALA A 1 204 ? 19.527 -6.246 1.636 1.00 55.28 204 ALA A O 1
ATOM 1512 N N . ASP A 1 205 ? 19.482 -6.063 3.862 1.00 58.94 205 ASP A N 1
ATOM 1513 C CA . ASP A 1 205 ? 18.152 -6.532 4.185 1.00 58.94 205 ASP A CA 1
ATOM 1514 C C . ASP A 1 205 ? 17.298 -5.487 4.934 1.00 58.94 205 ASP A C 1
ATOM 1516 O O . ASP A 1 205 ? 16.162 -5.801 5.289 1.00 58.94 205 ASP A O 1
ATOM 1520 N N . ALA A 1 206 ? 17.786 -4.260 5.158 1.00 66.44 206 ALA A N 1
ATOM 1521 C CA . ALA A 1 206 ? 17.022 -3.184 5.800 1.00 66.44 206 ALA A CA 1
ATOM 1522 C C . ALA A 1 206 ? 15.655 -2.927 5.124 1.00 66.44 206 ALA A C 1
ATOM 1524 O O . ALA A 1 206 ? 15.482 -3.157 3.922 1.00 66.44 206 ALA A O 1
ATOM 1525 N N . THR A 1 207 ? 14.679 -2.433 5.897 1.00 72.31 207 THR A N 1
ATOM 1526 C CA . THR A 1 207 ? 13.385 -2.002 5.347 1.00 72.31 207 THR A CA 1
ATOM 1527 C C . THR A 1 207 ? 13.600 -0.937 4.281 1.00 72.31 207 THR A C 1
ATOM 1529 O O . THR A 1 207 ? 14.459 -0.057 4.402 1.00 72.31 207 THR A O 1
ATOM 1532 N N . LEU A 1 208 ? 12.831 -1.021 3.199 1.00 78.94 208 LEU A N 1
ATOM 1533 C CA . LEU A 1 208 ? 12.941 -0.035 2.136 1.00 78.94 208 LEU A CA 1
ATOM 1534 C C . LEU A 1 208 ? 12.394 1.296 2.634 1.00 78.94 208 LEU A C 1
ATOM 1536 O O . LEU A 1 208 ? 11.355 1.344 3.290 1.00 78.94 208 LEU A O 1
ATOM 1540 N N . HIS A 1 209 ? 13.028 2.395 2.220 1.00 79.81 209 HIS A N 1
ATOM 1541 C CA . HIS A 1 209 ? 12.511 3.737 2.500 1.00 79.81 209 HIS A CA 1
ATOM 1542 C C . HIS A 1 209 ? 11.031 3.866 2.105 1.00 79.81 209 HIS A C 1
ATOM 1544 O O . HIS A 1 209 ? 10.254 4.492 2.819 1.00 79.81 209 HIS A O 1
ATOM 1550 N N . HIS A 1 210 ? 10.630 3.203 1.014 1.00 81.75 210 HIS A N 1
ATOM 1551 C CA . HIS A 1 210 ? 9.253 3.197 0.533 1.00 81.75 210 HIS A CA 1
ATOM 1552 C C . HIS A 1 210 ? 8.266 2.572 1.537 1.00 81.75 210 HIS A C 1
ATOM 1554 O O . HIS A 1 210 ? 7.159 3.079 1.705 1.00 81.75 210 HIS A O 1
ATOM 1560 N N . GLU A 1 211 ? 8.679 1.523 2.254 1.00 88.75 211 GLU A N 1
ATOM 1561 C CA . GLU A 1 211 ? 7.865 0.863 3.282 1.00 88.75 211 GLU A CA 1
ATOM 1562 C C . GLU A 1 211 ? 7.658 1.809 4.471 1.00 88.75 211 GLU A C 1
ATOM 1564 O O . GLU A 1 211 ? 6.522 2.079 4.852 1.00 88.75 211 GLU A O 1
ATOM 1569 N N . THR A 1 212 ? 8.729 2.410 5.004 1.00 85.94 212 THR A N 1
ATOM 1570 C CA . THR A 1 212 ? 8.638 3.397 6.100 1.00 85.94 212 THR A CA 1
ATOM 1571 C C . THR A 1 212 ? 7.809 4.616 5.696 1.00 85.94 212 THR A C 1
ATOM 1573 O O . THR A 1 212 ? 7.020 5.160 6.474 1.00 85.94 212 THR A O 1
ATOM 1576 N N . PHE A 1 213 ? 7.952 5.053 4.451 1.00 85.50 213 PHE A N 1
ATOM 1577 C CA . PHE A 1 213 ? 7.236 6.200 3.927 1.00 85.50 213 PHE A CA 1
ATOM 1578 C C . PHE A 1 213 ? 5.718 5.948 3.869 1.00 85.50 213 PHE A C 1
ATOM 1580 O O . PHE A 1 213 ? 4.952 6.805 4.316 1.00 85.50 213 PHE A O 1
ATOM 1587 N N . PHE A 1 214 ? 5.295 4.743 3.472 1.00 89.69 214 PHE A N 1
ATOM 1588 C CA . PHE A 1 214 ? 3.911 4.255 3.568 1.00 89.69 214 PHE A CA 1
ATOM 1589 C C . PHE A 1 214 ? 3.544 3.684 4.947 1.00 89.69 214 PHE A C 1
ATOM 1591 O O . PHE A 1 214 ? 2.554 2.972 5.089 1.00 89.69 214 PHE A O 1
ATOM 1598 N N . ALA A 1 215 ? 4.322 4.005 5.984 1.00 91.81 215 ALA A N 1
ATOM 1599 C CA . ALA A 1 215 ? 4.042 3.608 7.361 1.00 91.81 215 ALA A CA 1
ATOM 1600 C C . ALA A 1 215 ? 3.871 2.079 7.533 1.00 91.81 215 ALA A C 1
ATOM 1602 O O . ALA A 1 215 ? 3.100 1.608 8.365 1.00 91.81 215 ALA A O 1
ATOM 1603 N N . TYR A 1 216 ? 4.606 1.318 6.718 1.00 93.75 216 TYR A N 1
ATOM 1604 C CA . TYR A 1 216 ? 4.591 -0.140 6.603 1.00 93.75 216 TYR A CA 1
ATOM 1605 C C . TYR A 1 216 ? 3.268 -0.757 6.126 1.00 93.75 216 TYR A C 1
ATOM 1607 O O . TYR A 1 216 ? 3.136 -1.977 6.131 1.00 93.75 216 TYR A O 1
ATOM 1615 N N . ALA A 1 217 ? 2.310 0.047 5.657 1.00 95.56 217 ALA A N 1
ATOM 1616 C CA . ALA A 1 217 ? 1.066 -0.457 5.072 1.00 95.56 217 ALA A CA 1
ATOM 1617 C C . ALA A 1 217 ? 1.267 -1.117 3.697 1.00 95.56 217 ALA A C 1
ATOM 1619 O O . ALA A 1 217 ? 0.412 -1.864 3.227 1.00 95.56 217 ALA A O 1
ATOM 1620 N N . LEU A 1 218 ? 2.430 -0.883 3.084 1.00 94.25 218 LEU A N 1
ATOM 1621 C CA . LEU A 1 218 ? 2.853 -1.496 1.836 1.00 94.25 218 LEU A CA 1
ATOM 1622 C C . LEU A 1 218 ? 4.190 -2.217 1.991 1.00 94.25 218 LEU A C 1
ATOM 1624 O O . LEU A 1 218 ? 5.160 -1.637 2.479 1.00 94.25 218 LEU A O 1
ATOM 1628 N N . ALA A 1 219 ? 4.248 -3.456 1.504 1.00 93.44 219 ALA A N 1
ATOM 1629 C CA . ALA A 1 219 ? 5.474 -4.229 1.344 1.00 93.44 219 ALA A CA 1
ATOM 1630 C C . ALA A 1 219 ? 6.008 -4.049 -0.083 1.00 93.44 219 ALA A C 1
ATOM 1632 O O . ALA A 1 219 ? 5.402 -4.529 -1.045 1.00 93.44 219 ALA A O 1
ATOM 1633 N N . PHE A 1 220 ? 7.129 -3.345 -0.238 1.00 91.12 220 PHE A N 1
ATOM 1634 C CA . PHE A 1 220 ? 7.653 -2.988 -1.558 1.00 91.12 220 PHE A CA 1
ATOM 1635 C C . PHE A 1 220 ? 8.658 -4.011 -2.081 1.00 91.12 220 PHE A C 1
ATOM 1637 O O . PHE A 1 220 ? 9.520 -4.502 -1.351 1.00 91.12 220 PHE A O 1
ATOM 1644 N N . ARG A 1 221 ? 8.605 -4.315 -3.378 1.00 89.50 221 ARG A N 1
ATOM 1645 C CA . ARG A 1 221 ? 9.517 -5.271 -4.020 1.00 89.50 221 ARG A CA 1
ATOM 1646 C C . ARG A 1 221 ? 10.069 -4.711 -5.330 1.00 89.50 221 ARG A C 1
ATOM 1648 O O . ARG A 1 221 ? 9.313 -4.567 -6.291 1.00 89.50 221 ARG A O 1
ATOM 1655 N N . PRO A 1 222 ? 11.375 -4.394 -5.384 1.00 87.75 222 PRO A N 1
ATOM 1656 C CA . PRO A 1 222 ? 12.051 -4.081 -6.628 1.00 87.75 222 PRO A CA 1
ATOM 1657 C C . PRO A 1 222 ? 12.403 -5.387 -7.349 1.00 87.75 222 PRO A C 1
ATOM 1659 O O . PRO A 1 222 ? 13.080 -6.257 -6.801 1.00 87.75 222 PRO A O 1
ATOM 1662 N N . VAL A 1 223 ? 11.951 -5.526 -8.588 1.00 88.88 223 VAL A N 1
ATOM 1663 C CA . VAL A 1 223 ? 12.173 -6.705 -9.427 1.00 88.88 223 VAL A CA 1
ATOM 1664 C C . VAL A 1 223 ? 12.710 -6.312 -10.795 1.00 88.88 223 VAL A C 1
ATOM 1666 O O . VAL A 1 223 ? 12.381 -5.260 -11.341 1.00 88.88 223 VAL A O 1
ATOM 1669 N N . ARG A 1 224 ? 13.518 -7.193 -11.376 1.00 88.50 224 ARG A N 1
ATOM 1670 C CA . ARG A 1 224 ? 13.881 -7.200 -12.791 1.00 88.50 224 ARG A CA 1
ATOM 1671 C C . ARG A 1 224 ? 13.278 -8.430 -13.454 1.00 88.50 224 ARG A C 1
ATOM 1673 O O . ARG A 1 224 ? 13.342 -9.519 -12.890 1.00 88.50 224 ARG A O 1
ATOM 1680 N N . ALA A 1 225 ? 12.746 -8.254 -14.655 1.00 88.62 225 ALA A N 1
ATOM 1681 C CA . ALA A 1 225 ? 12.273 -9.333 -15.510 1.00 88.62 225 ALA A CA 1
ATOM 1682 C C . ALA A 1 225 ? 12.693 -9.035 -16.955 1.00 88.62 225 ALA A C 1
ATOM 1684 O O . ALA A 1 225 ? 12.167 -8.120 -17.591 1.00 88.62 225 ALA A O 1
ATOM 1685 N N . GLY A 1 226 ? 13.710 -9.751 -17.444 1.00 88.88 226 GLY A N 1
ATOM 1686 C CA . GLY A 1 226 ? 14.376 -9.418 -18.707 1.00 88.88 226 GLY A CA 1
ATOM 1687 C C . GLY A 1 226 ? 14.957 -7.998 -18.684 1.00 88.88 226 GLY A C 1
ATOM 1688 O O . GLY A 1 226 ? 15.779 -7.663 -17.823 1.00 88.88 226 GLY A O 1
ATOM 1689 N N . GLU A 1 227 ? 14.503 -7.159 -19.614 1.00 85.88 227 GLU A N 1
ATOM 1690 C CA . GLU A 1 227 ? 14.884 -5.742 -19.734 1.00 85.88 227 GLU A CA 1
ATOM 1691 C C . GLU A 1 227 ? 13.973 -4.784 -18.954 1.00 85.88 227 GLU A C 1
ATOM 1693 O O . GLU A 1 227 ? 14.162 -3.567 -18.977 1.00 85.88 227 GLU A O 1
ATOM 1698 N N . ARG A 1 228 ? 12.971 -5.309 -18.245 1.00 87.50 228 ARG A N 1
ATOM 1699 C CA . ARG A 1 228 ? 12.055 -4.503 -17.437 1.00 87.50 228 ARG A CA 1
ATOM 1700 C C . ARG A 1 228 ? 12.536 -4.447 -15.999 1.00 87.50 228 ARG A C 1
ATOM 1702 O O . ARG A 1 228 ? 12.982 -5.449 -15.438 1.00 87.50 228 ARG A O 1
ATOM 1709 N N . ARG A 1 229 ? 12.383 -3.281 -15.382 1.00 87.50 229 ARG A N 1
ATOM 1710 C CA . ARG A 1 229 ? 12.464 -3.117 -13.927 1.00 87.50 229 ARG A CA 1
ATOM 1711 C C . ARG A 1 229 ? 11.110 -2.682 -13.416 1.00 87.50 229 ARG A C 1
ATOM 1713 O O . ARG A 1 229 ? 10.414 -1.931 -14.092 1.00 87.50 229 ARG A O 1
ATOM 1720 N N . ALA A 1 230 ? 10.754 -3.136 -12.231 1.00 89.56 230 ALA A N 1
ATOM 1721 C CA . ALA A 1 230 ? 9.542 -2.709 -11.573 1.00 89.56 230 ALA A CA 1
ATOM 1722 C C . ALA A 1 230 ? 9.746 -2.576 -10.073 1.00 89.56 230 ALA A C 1
ATOM 1724 O O . ALA A 1 230 ? 10.549 -3.290 -9.478 1.00 89.56 230 ALA A O 1
ATOM 1725 N N . LEU A 1 231 ? 8.987 -1.675 -9.475 1.00 89.75 231 LEU A N 1
ATOM 1726 C CA . LEU A 1 231 ? 8.822 -1.539 -8.044 1.00 89.75 231 LEU A CA 1
ATOM 1727 C C . LEU A 1 231 ? 7.328 -1.605 -7.763 1.00 89.75 231 LEU A C 1
ATOM 1729 O O . LEU A 1 231 ? 6.581 -0.734 -8.201 1.00 89.75 231 LEU A O 1
ATOM 1733 N N . PHE A 1 232 ? 6.890 -2.637 -7.052 1.00 92.19 232 PHE A N 1
ATOM 1734 C CA . PHE A 1 232 ? 5.483 -2.784 -6.692 1.00 92.19 232 PHE A CA 1
ATOM 1735 C C . PHE A 1 232 ? 5.293 -2.851 -5.182 1.00 92.19 232 PHE A C 1
ATOM 1737 O O . PHE A 1 232 ? 6.151 -3.376 -4.473 1.00 92.19 232 PHE A O 1
ATOM 1744 N N . GLY A 1 233 ? 4.176 -2.306 -4.705 1.00 93.44 233 GLY A N 1
ATOM 1745 C CA . GLY A 1 233 ? 3.764 -2.312 -3.303 1.00 93.44 233 GLY A CA 1
ATOM 1746 C C . GLY A 1 233 ? 2.601 -3.272 -3.088 1.00 93.44 233 GLY A C 1
ATOM 1747 O O . GLY A 1 233 ? 1.550 -3.118 -3.710 1.00 93.44 233 GLY A O 1
ATOM 1748 N N . GLN A 1 234 ? 2.793 -4.265 -2.224 1.00 94.94 234 GLN A N 1
ATOM 1749 C CA . GLN A 1 234 ? 1.753 -5.202 -1.803 1.00 94.94 234 GLN A CA 1
ATOM 1750 C C . GLN A 1 234 ? 1.060 -4.699 -0.533 1.00 94.94 234 GLN A C 1
ATOM 1752 O O . GLN A 1 234 ? 1.748 -4.276 0.395 1.00 94.94 234 GLN A O 1
ATOM 1757 N N . LEU A 1 235 ? -0.270 -4.788 -0.467 1.00 95.81 235 LEU A N 1
ATOM 1758 C CA . LEU A 1 235 ? -1.042 -4.400 0.717 1.00 95.81 235 LEU A CA 1
ATOM 1759 C C . LEU A 1 235 ? -0.654 -5.251 1.930 1.00 95.81 235 LEU A C 1
ATOM 1761 O O . LEU A 1 235 ? -0.575 -6.483 1.842 1.00 95.81 235 LEU A O 1
ATOM 1765 N N . VAL A 1 236 ? -0.480 -4.594 3.074 1.00 96.81 236 VAL A N 1
ATOM 1766 C CA . VAL A 1 236 ? -0.347 -5.227 4.387 1.00 96.81 236 VAL A CA 1
ATOM 1767 C C . VAL A 1 236 ? -1.688 -5.158 5.113 1.00 96.81 236 VAL A C 1
ATOM 1769 O O . VAL A 1 236 ? -2.301 -4.098 5.219 1.00 96.81 236 VAL A O 1
ATOM 1772 N N . ALA A 1 237 ? -2.136 -6.297 5.636 1.00 97.00 237 ALA A N 1
ATOM 1773 C CA . ALA A 1 237 ? -3.318 -6.411 6.484 1.00 97.00 237 ALA A CA 1
ATOM 1774 C C . ALA A 1 237 ? -2.921 -6.771 7.920 1.00 97.00 237 ALA A C 1
ATOM 1776 O O . ALA A 1 237 ? -1.845 -7.323 8.155 1.00 97.00 237 ALA A O 1
ATOM 1777 N N . ILE A 1 238 ? -3.804 -6.490 8.877 1.00 97.62 238 ILE A N 1
ATOM 1778 C CA . ILE A 1 238 ? -3.623 -6.834 10.288 1.00 97.62 238 ILE A CA 1
ATOM 1779 C C . ILE A 1 238 ? -4.776 -7.753 10.700 1.00 97.62 238 ILE A C 1
ATOM 1781 O O . ILE A 1 238 ? -5.943 -7.407 10.527 1.00 97.62 238 ILE A O 1
ATOM 1785 N N . ASP A 1 239 ? -4.476 -8.933 11.236 1.00 98.31 239 ASP A N 1
ATOM 1786 C CA . ASP A 1 239 ? -5.532 -9.829 11.708 1.00 98.31 239 ASP A CA 1
ATOM 1787 C C . ASP A 1 239 ? -6.129 -9.398 13.058 1.00 98.31 239 ASP A C 1
ATOM 1789 O O . ASP A 1 239 ? -5.678 -8.452 13.709 1.00 98.31 239 ASP A O 1
ATOM 1793 N N . ARG A 1 240 ? -7.165 -10.113 13.509 1.00 98.00 240 ARG A N 1
ATOM 1794 C CA . ARG A 1 240 ? -7.843 -9.855 14.796 1.00 98.00 240 ARG A CA 1
ATOM 1795 C C . ARG A 1 240 ? -6.918 -9.930 16.019 1.00 98.00 240 ARG A C 1
ATOM 179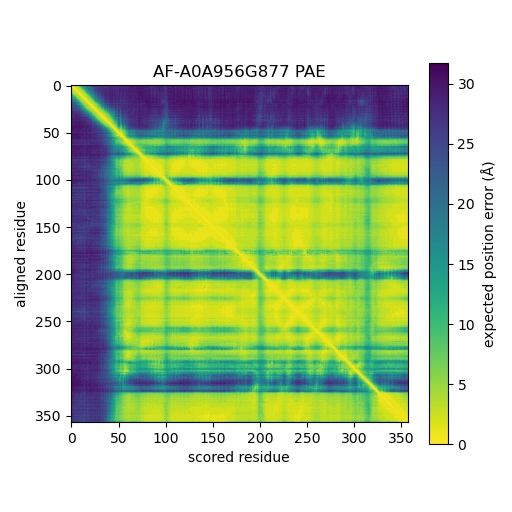7 O O . ARG A 1 240 ? -7.223 -9.332 17.048 1.00 98.00 240 ARG A O 1
ATOM 1804 N N . SER A 1 241 ? -5.794 -10.631 15.913 1.00 97.94 241 SER A N 1
ATOM 1805 C CA . SER A 1 241 ? -4.776 -10.739 16.963 1.00 97.94 241 SER A CA 1
ATOM 1806 C C . SER A 1 241 ? -3.717 -9.636 16.872 1.00 97.94 241 SER A C 1
ATOM 1808 O O . SER A 1 241 ? -2.759 -9.644 17.648 1.00 97.94 241 SER A O 1
ATOM 1810 N N . PHE A 1 242 ? -3.896 -8.670 15.964 1.00 97.75 242 PHE A N 1
ATOM 1811 C CA . PHE A 1 242 ? -2.917 -7.648 15.605 1.00 97.75 242 PHE A CA 1
ATOM 1812 C C . PHE A 1 242 ? -1.616 -8.221 15.019 1.00 97.75 242 PHE A C 1
ATOM 1814 O O . PHE A 1 242 ? -0.546 -7.625 15.150 1.00 97.75 242 PHE A O 1
ATOM 1821 N N . THR A 1 243 ? -1.689 -9.379 14.361 1.00 97.88 243 THR A N 1
ATOM 1822 C CA . THR A 1 243 ? -0.553 -9.934 13.621 1.00 97.88 243 THR A CA 1
ATOM 1823 C C . THR A 1 243 ? -0.574 -9.393 12.190 1.00 97.88 243 THR A C 1
ATOM 1825 O O . THR A 1 243 ? -1.620 -9.448 11.540 1.00 97.88 243 THR A O 1
ATOM 1828 N N . PRO A 1 244 ? 0.545 -8.850 11.684 1.00 97.38 244 PRO A N 1
ATOM 1829 C CA . PRO A 1 244 ? 0.633 -8.354 10.317 1.00 97.38 244 PRO A CA 1
ATOM 1830 C C . PRO A 1 244 ? 0.766 -9.480 9.288 1.00 97.38 244 PRO A C 1
ATOM 1832 O O . PRO A 1 244 ? 1.441 -10.480 9.534 1.00 97.38 244 PRO A O 1
ATOM 1835 N N . HIS A 1 245 ? 0.188 -9.262 8.106 1.00 96.81 245 HIS A N 1
ATOM 1836 C CA . HIS A 1 245 ? 0.201 -10.170 6.958 1.00 96.81 245 HIS A CA 1
ATOM 1837 C C . HIS A 1 245 ? 0.485 -9.387 5.676 1.00 96.81 245 HIS A C 1
ATOM 1839 O O . HIS A 1 245 ? -0.223 -8.431 5.364 1.00 96.81 245 HIS A O 1
ATOM 1845 N N . VAL A 1 246 ? 1.496 -9.795 4.906 1.00 95.31 246 VAL A N 1
ATOM 1846 C CA . VAL A 1 246 ? 1.705 -9.270 3.546 1.00 95.31 246 VAL A CA 1
ATOM 1847 C C . VAL A 1 246 ? 0.799 -10.047 2.599 1.00 95.31 246 VAL A C 1
ATOM 1849 O O . VAL A 1 246 ? 0.941 -11.260 2.474 1.00 95.31 246 VAL A O 1
ATOM 1852 N N . THR A 1 247 ? -0.125 -9.363 1.931 1.00 94.38 247 THR A N 1
ATOM 1853 C CA . THR A 1 247 ? -1.069 -9.999 1.001 1.00 94.38 247 THR A CA 1
ATOM 1854 C C . THR A 1 247 ? -0.499 -10.054 -0.416 1.00 94.38 247 THR A C 1
ATOM 1856 O O . THR A 1 247 ? 0.416 -9.310 -0.756 1.00 94.38 247 THR A O 1
ATOM 1859 N N . GLY A 1 248 ? -1.044 -10.894 -1.293 1.00 91.62 248 GLY A N 1
ATOM 1860 C CA . GLY A 1 248 ? -0.716 -10.892 -2.724 1.00 91.62 248 GLY A CA 1
ATOM 1861 C C . GLY A 1 248 ? -1.348 -9.746 -3.514 1.00 91.62 248 GLY A C 1
ATOM 1862 O O . GLY A 1 248 ? -1.175 -9.707 -4.724 1.00 91.62 248 GLY A O 1
ATOM 1863 N N . ILE A 1 249 ? -2.071 -8.825 -2.874 1.00 92.56 249 ILE A N 1
ATOM 1864 C CA . ILE A 1 249 ? -2.764 -7.733 -3.561 1.00 92.56 249 ILE A CA 1
ATOM 1865 C C . ILE A 1 249 ? -1.782 -6.588 -3.796 1.00 92.56 249 ILE A C 1
ATOM 1867 O O . ILE A 1 249 ? -1.248 -6.015 -2.848 1.00 92.56 249 ILE A O 1
ATOM 1871 N N . VAL A 1 250 ? -1.558 -6.232 -5.056 1.00 93.12 250 VAL A N 1
ATOM 1872 C CA . VAL A 1 250 ? -0.734 -5.090 -5.454 1.00 93.12 250 VAL A CA 1
ATOM 1873 C C . VAL A 1 250 ? -1.576 -3.823 -5.466 1.00 93.12 250 VAL A C 1
ATOM 1875 O O . VAL A 1 250 ? -2.587 -3.750 -6.162 1.00 93.12 250 VAL A O 1
ATOM 1878 N N . GLU A 1 251 ? -1.126 -2.818 -4.720 1.00 92.88 251 GLU A N 1
ATOM 1879 C CA . GLU A 1 251 ? -1.726 -1.484 -4.703 1.00 92.88 251 GLU A CA 1
ATOM 1880 C C . GLU A 1 251 ? -1.121 -0.567 -5.761 1.00 92.88 251 GLU A C 1
ATOM 1882 O O . GLU A 1 251 ? -1.830 0.185 -6.419 1.00 92.88 251 GLU A O 1
ATOM 1887 N N . THR A 1 252 ? 0.197 -0.611 -5.926 1.00 91.88 252 THR A N 1
ATOM 1888 C CA . THR A 1 252 ? 0.925 0.287 -6.824 1.00 91.88 252 THR A CA 1
ATOM 1889 C C . THR A 1 252 ? 2.053 -0.455 -7.517 1.00 91.88 252 THR A C 1
ATOM 1891 O O . THR A 1 252 ? 2.638 -1.387 -6.958 1.00 91.88 252 THR A O 1
ATOM 1894 N N . LEU A 1 253 ? 2.348 -0.043 -8.742 1.00 91.56 253 LEU A N 1
ATOM 1895 C CA . LEU A 1 253 ? 3.373 -0.595 -9.605 1.00 91.56 253 LEU A CA 1
ATOM 1896 C C . LEU A 1 253 ? 3.981 0.541 -10.432 1.00 91.56 253 LEU A C 1
ATOM 1898 O O . LEU A 1 253 ? 3.326 1.106 -11.303 1.00 91.56 253 LEU A O 1
ATOM 1902 N N . GLU A 1 254 ? 5.258 0.829 -10.207 1.00 89.56 254 GLU A N 1
ATOM 1903 C CA . GLU A 1 254 ? 6.089 1.597 -11.133 1.00 89.56 254 GLU A CA 1
ATOM 1904 C C . GLU A 1 254 ? 6.898 0.617 -11.984 1.00 89.56 254 GLU A C 1
ATOM 1906 O O . GLU A 1 254 ? 7.533 -0.295 -11.458 1.00 89.56 254 GLU A O 1
ATOM 1911 N N . MET A 1 255 ? 6.898 0.800 -13.300 1.00 89.31 255 MET A N 1
ATOM 1912 C CA . MET A 1 255 ? 7.651 -0.008 -14.258 1.00 89.31 255 MET A CA 1
ATOM 1913 C C . MET A 1 255 ? 8.546 0.875 -15.103 1.00 89.31 255 MET A C 1
ATOM 1915 O O . MET A 1 255 ? 8.190 2.005 -15.418 1.00 89.31 255 MET A O 1
ATOM 1919 N N . ARG A 1 256 ? 9.680 0.327 -15.535 1.00 87.38 256 ARG A N 1
ATOM 1920 C CA . ARG A 1 256 ? 10.611 0.967 -16.462 1.00 87.38 256 ARG A CA 1
ATOM 1921 C C . ARG A 1 256 ? 10.988 0.007 -17.580 1.00 87.38 256 ARG A C 1
ATOM 1923 O O . ARG A 1 256 ? 11.338 -1.146 -17.309 1.00 87.38 256 ARG A O 1
ATOM 1930 N N . ARG A 1 257 ? 10.932 0.486 -18.827 1.00 83.94 257 ARG A N 1
ATOM 1931 C CA . ARG A 1 257 ? 11.376 -0.264 -20.016 1.00 83.94 257 ARG A CA 1
ATOM 1932 C C . ARG A 1 257 ? 12.843 0.052 -20.282 1.00 83.94 257 ARG A C 1
ATOM 1934 O O . ARG A 1 257 ? 13.163 1.123 -20.788 1.00 83.94 257 ARG A O 1
ATOM 1941 N N . GLY A 1 258 ? 13.720 -0.861 -19.891 1.00 81.56 258 GLY A N 1
ATOM 1942 C CA . GLY A 1 258 ? 15.163 -0.687 -19.953 1.00 81.56 258 GLY A CA 1
ATOM 1943 C C . GLY A 1 258 ? 15.815 -0.589 -18.573 1.00 81.56 258 GLY A C 1
ATOM 1944 O O . GLY A 1 258 ? 15.203 -0.266 -17.542 1.00 81.56 258 GLY A O 1
ATOM 1945 N N . LEU A 1 259 ? 17.116 -0.870 -18.568 1.00 74.56 259 LEU A N 1
ATOM 1946 C CA . LEU A 1 259 ? 17.940 -0.919 -17.359 1.00 74.56 259 LEU A CA 1
ATOM 1947 C C . LEU A 1 259 ? 18.563 0.437 -17.006 1.00 74.56 259 LEU A C 1
ATOM 1949 O O . LEU A 1 259 ? 18.922 0.662 -15.853 1.00 74.56 259 LEU A O 1
ATOM 1953 N N . ALA A 1 260 ? 18.635 1.359 -17.969 1.00 73.25 260 ALA A N 1
ATOM 1954 C CA . ALA A 1 260 ? 19.152 2.706 -17.760 1.00 73.25 260 ALA A CA 1
ATOM 1955 C C . ALA A 1 260 ? 18.289 3.488 -16.762 1.00 73.25 260 ALA A C 1
ATOM 1957 O O . ALA A 1 260 ? 17.064 3.398 -16.783 1.00 73.25 260 ALA A O 1
ATOM 1958 N N . LEU A 1 261 ? 18.889 4.311 -15.902 1.00 68.56 261 LEU A N 1
ATOM 1959 C CA . LEU A 1 261 ? 18.138 5.112 -14.921 1.00 68.56 261 LEU A CA 1
ATOM 1960 C C . LEU A 1 261 ? 17.073 6.004 -15.565 1.00 68.56 261 LEU A C 1
ATOM 1962 O O . LEU A 1 261 ? 15.984 6.150 -15.017 1.00 68.56 261 LEU A O 1
ATOM 1966 N N . ARG A 1 262 ? 17.358 6.503 -16.771 1.00 73.75 262 ARG A N 1
ATOM 1967 C CA . ARG A 1 262 ? 16.455 7.352 -17.551 1.00 73.75 262 ARG A CA 1
ATOM 1968 C C . ARG A 1 262 ? 15.445 6.597 -18.425 1.00 73.75 262 ARG A C 1
ATOM 1970 O O . ARG A 1 262 ? 14.772 7.209 -19.246 1.00 73.75 262 ARG A O 1
ATOM 1977 N N . ALA A 1 263 ? 15.349 5.277 -18.269 1.00 80.81 263 ALA A N 1
ATOM 1978 C CA . ALA A 1 263 ? 14.385 4.451 -18.988 1.00 80.81 263 ALA A CA 1
ATOM 1979 C C . ALA A 1 263 ? 12.949 4.983 -18.811 1.00 80.81 263 ALA A C 1
ATOM 1981 O O . ALA A 1 263 ? 12.592 5.323 -17.673 1.00 80.81 263 ALA A O 1
ATOM 1982 N N . PRO A 1 264 ? 12.128 5.007 -19.884 1.00 84.31 264 PRO A N 1
ATOM 1983 C CA . PRO A 1 264 ? 10.739 5.432 -19.807 1.00 84.31 264 PRO A CA 1
ATOM 1984 C C . PRO A 1 264 ? 9.979 4.667 -18.733 1.00 84.31 264 PRO A C 1
ATOM 1986 O O . PRO A 1 264 ? 10.149 3.447 -18.600 1.00 84.31 264 PRO A O 1
ATOM 1989 N N . ALA A 1 265 ? 9.155 5.388 -17.981 1.00 86.38 265 ALA A N 1
ATOM 1990 C CA . ALA A 1 265 ? 8.410 4.837 -16.864 1.00 86.38 265 ALA A CA 1
ATOM 1991 C C . ALA A 1 265 ? 6.911 4.761 -17.162 1.00 86.38 265 ALA A C 1
ATOM 1993 O O . ALA A 1 265 ? 6.358 5.575 -17.896 1.00 86.38 265 ALA A O 1
ATOM 1994 N N . CYS A 1 266 ? 6.260 3.780 -16.551 1.00 88.38 266 CYS A N 1
ATOM 1995 C CA . CYS A 1 266 ? 4.817 3.614 -16.552 1.00 88.38 266 CYS A CA 1
ATOM 1996 C C . CYS A 1 266 ? 4.360 3.310 -15.127 1.00 88.38 266 CYS A C 1
ATOM 1998 O O . CYS A 1 266 ? 5.035 2.581 -14.399 1.00 88.38 266 CYS A O 1
ATOM 2000 N N . VAL A 1 267 ? 3.219 3.867 -14.726 1.00 89.38 267 VAL A N 1
ATOM 2001 C CA . VAL A 1 267 ? 2.658 3.664 -13.387 1.00 89.38 267 VAL A CA 1
ATOM 2002 C C . VAL A 1 267 ? 1.276 3.053 -13.518 1.00 89.38 267 VAL A C 1
ATOM 2004 O O . VAL A 1 267 ? 0.446 3.527 -14.293 1.00 89.38 267 VAL A O 1
ATOM 2007 N N . ALA A 1 268 ? 1.035 2.012 -12.736 1.00 90.62 268 ALA A N 1
ATOM 2008 C CA . ALA A 1 268 ? -0.275 1.429 -12.544 1.00 90.62 268 ALA A CA 1
ATOM 2009 C C . ALA A 1 268 ? -0.594 1.386 -11.050 1.00 90.62 268 ALA A C 1
ATOM 2011 O O . ALA A 1 268 ? 0.292 1.186 -10.221 1.00 90.62 268 ALA A O 1
ATOM 2012 N N . ALA A 1 269 ? -1.864 1.544 -10.708 1.00 91.06 269 ALA A N 1
ATOM 2013 C CA . ALA A 1 269 ? -2.338 1.379 -9.343 1.00 91.06 269 ALA A CA 1
ATOM 2014 C C . ALA A 1 269 ? -3.604 0.541 -9.321 1.00 91.06 269 ALA A C 1
ATOM 2016 O O . ALA A 1 269 ? -4.239 0.324 -10.352 1.00 91.06 269 ALA A O 1
ATOM 2017 N N . ILE A 1 270 ? -3.969 0.068 -8.142 1.00 89.69 270 ILE A N 1
ATOM 2018 C CA . ILE A 1 270 ? -5.201 -0.666 -7.925 1.00 89.69 270 ILE A CA 1
ATOM 2019 C C . ILE A 1 270 ? -6.396 0.158 -8.402 1.00 89.69 270 ILE A C 1
ATOM 2021 O O . ILE A 1 270 ? -6.543 1.343 -8.099 1.00 89.69 270 ILE A O 1
ATOM 2025 N N . ASP A 1 271 ? -7.243 -0.477 -9.201 1.00 89.12 271 ASP A N 1
ATOM 2026 C CA . ASP A 1 271 ? -8.480 0.119 -9.666 1.00 89.12 271 ASP A CA 1
ATOM 2027 C C . ASP A 1 271 ? -9.508 0.075 -8.538 1.00 89.12 271 ASP A C 1
ATOM 2029 O O . ASP A 1 271 ? -10.109 -0.966 -8.260 1.00 89.12 271 ASP A O 1
ATOM 2033 N N . LEU A 1 272 ? -9.693 1.219 -7.876 1.00 87.06 272 LEU A N 1
ATOM 2034 C CA . LEU A 1 272 ? -10.606 1.337 -6.744 1.00 87.06 272 LEU A CA 1
ATOM 2035 C C . LEU A 1 272 ? -12.036 0.955 -7.119 1.00 87.06 272 LEU A C 1
ATOM 2037 O O . LEU A 1 272 ? -12.709 0.338 -6.305 1.00 87.06 272 LEU A O 1
ATOM 2041 N N . SER A 1 273 ? -12.480 1.225 -8.351 1.00 85.50 273 SER A N 1
ATOM 2042 C CA . SER A 1 273 ? -13.830 0.860 -8.806 1.00 85.50 273 SER A CA 1
ATOM 2043 C C . SER A 1 273 ? -14.051 -0.657 -8.857 1.00 85.50 273 SER A C 1
ATOM 2045 O O . SER A 1 273 ? -15.183 -1.124 -8.765 1.00 85.50 273 SER A O 1
ATOM 2047 N N . ARG A 1 274 ? -12.957 -1.425 -8.928 1.00 86.12 274 ARG A N 1
ATOM 2048 C CA . ARG A 1 274 ? -12.919 -2.883 -9.080 1.00 86.12 274 ARG A CA 1
ATOM 2049 C C . ARG A 1 274 ? -12.419 -3.610 -7.836 1.00 86.12 274 ARG A C 1
ATOM 2051 O O . ARG A 1 274 ? -12.163 -4.811 -7.892 1.00 86.12 274 ARG A O 1
ATOM 2058 N N . LEU A 1 275 ? -12.276 -2.914 -6.706 1.00 86.62 275 LEU A N 1
ATOM 2059 C CA . LEU A 1 275 ? -11.856 -3.532 -5.443 1.00 86.62 275 LEU A CA 1
ATOM 2060 C C . LEU A 1 275 ? -12.807 -4.640 -4.988 1.00 86.62 275 LEU A C 1
ATOM 2062 O O . LEU A 1 275 ? -12.373 -5.587 -4.342 1.00 86.62 275 LEU A O 1
ATOM 2066 N N . ALA A 1 276 ? -14.092 -4.536 -5.316 1.00 85.94 276 ALA A N 1
ATOM 2067 C CA . ALA A 1 276 ? -15.071 -5.558 -4.982 1.00 85.94 276 ALA A CA 1
ATOM 2068 C C . ALA A 1 276 ? -15.163 -6.693 -6.020 1.00 85.94 276 ALA A C 1
ATOM 2070 O O . ALA A 1 276 ? -15.996 -7.577 -5.846 1.00 85.94 276 ALA A O 1
ATOM 2071 N N . CYS A 1 277 ? -14.327 -6.699 -7.068 1.00 83.31 277 CYS A N 1
ATOM 2072 C CA . CYS A 1 277 ? -14.199 -7.866 -7.938 1.00 83.31 277 CYS A CA 1
ATOM 2073 C C . CYS A 1 277 ? -13.300 -8.934 -7.272 1.00 83.31 277 CYS A C 1
ATOM 2075 O O . CYS A 1 277 ? -12.374 -8.597 -6.530 1.00 83.31 277 CYS A O 1
ATOM 2077 N N . ASP A 1 278 ? -13.478 -10.210 -7.632 1.00 70.38 278 ASP A N 1
ATOM 2078 C CA . ASP A 1 278 ? -12.653 -11.337 -7.145 1.00 70.38 278 ASP A CA 1
ATOM 2079 C C . ASP A 1 278 ? -11.154 -11.207 -7.480 1.00 70.38 278 ASP A C 1
ATOM 2081 O O . ASP A 1 278 ? -10.296 -11.814 -6.839 1.00 70.38 278 ASP A O 1
ATOM 2085 N N . ALA A 1 279 ? -10.819 -10.379 -8.472 1.00 70.81 279 ALA A N 1
ATOM 2086 C CA . ALA A 1 279 ? -9.449 -10.039 -8.829 1.00 70.81 279 ALA A CA 1
ATOM 2087 C C . ALA A 1 279 ? -9.328 -8.524 -9.072 1.00 70.81 279 ALA A C 1
ATOM 2089 O O . ALA A 1 279 ? -9.597 -8.068 -10.193 1.00 70.81 279 ALA A O 1
ATOM 2090 N N . PRO A 1 280 ? -8.919 -7.719 -8.069 1.00 70.38 280 PRO A N 1
ATOM 2091 C CA . PRO A 1 280 ? -8.686 -6.299 -8.287 1.00 70.38 280 PRO A CA 1
ATOM 2092 C C . PRO A 1 280 ? -7.616 -6.125 -9.366 1.00 70.38 280 PRO A C 1
ATOM 2094 O O . PRO A 1 280 ? -6.553 -6.751 -9.341 1.00 70.38 280 PRO A O 1
ATOM 2097 N N . ALA A 1 281 ? -7.901 -5.286 -10.353 1.00 79.50 281 ALA A N 1
ATOM 2098 C CA . ALA A 1 281 ? -6.992 -5.054 -11.461 1.00 79.50 281 ALA A CA 1
ATOM 2099 C C . ALA A 1 281 ? -6.107 -3.841 -11.177 1.00 79.50 281 ALA A C 1
ATOM 2101 O O . ALA A 1 281 ? -6.561 -2.847 -10.622 1.00 79.50 281 ALA A O 1
ATOM 2102 N N . LEU A 1 282 ? -4.851 -3.895 -11.616 1.00 88.31 282 LEU A N 1
ATOM 2103 C CA . LEU A 1 282 ? -4.053 -2.683 -11.756 1.00 88.31 282 LEU A CA 1
ATOM 2104 C C . LEU A 1 282 ? -4.515 -1.928 -13.004 1.00 88.31 282 LEU A C 1
ATOM 2106 O O . LEU A 1 282 ? -4.477 -2.490 -14.106 1.00 88.31 282 LEU A O 1
ATOM 2110 N N . ARG A 1 283 ? -4.928 -0.677 -12.823 1.00 88.31 283 ARG A N 1
ATOM 2111 C CA . ARG A 1 283 ? -5.223 0.283 -13.881 1.00 88.31 283 ARG A CA 1
ATOM 2112 C C . ARG A 1 283 ? -3.979 1.116 -14.154 1.00 88.31 283 ARG A C 1
ATOM 2114 O O . ARG A 1 283 ? -3.414 1.733 -13.253 1.00 88.31 283 ARG A O 1
ATOM 2121 N N . VAL A 1 284 ? -3.562 1.111 -15.412 1.00 89.00 284 VAL A N 1
ATOM 2122 C CA . VAL A 1 284 ? -2.487 1.966 -15.914 1.00 89.00 284 VAL A CA 1
ATOM 2123 C C . VAL A 1 284 ? -2.989 3.407 -15.957 1.00 89.00 284 VAL A C 1
ATOM 2125 O O . VAL A 1 284 ? -4.114 3.652 -16.397 1.00 89.00 284 VAL A O 1
ATOM 2128 N N . ALA A 1 285 ? -2.180 4.356 -15.492 1.00 86.12 285 ALA A N 1
ATOM 2129 C CA . ALA A 1 285 ? -2.475 5.767 -15.700 1.00 86.12 285 ALA A CA 1
ATOM 2130 C C . ALA A 1 285 ? -2.270 6.103 -17.191 1.00 86.12 285 ALA A C 1
ATOM 2132 O O . ALA A 1 285 ? -1.236 5.791 -17.775 1.00 86.12 285 ALA A O 1
ATOM 2133 N N . ALA A 1 286 ? -3.293 6.657 -17.845 1.00 83.31 286 ALA A N 1
ATOM 2134 C CA . ALA A 1 286 ? -3.231 6.925 -19.284 1.00 83.31 286 ALA A CA 1
ATOM 2135 C C . ALA A 1 286 ? -2.232 8.048 -19.582 1.00 83.31 286 ALA A C 1
ATOM 2137 O O . ALA A 1 286 ? -1.439 7.967 -20.520 1.00 83.31 286 ALA A O 1
ATOM 2138 N N . THR A 1 287 ? -2.237 9.068 -18.730 1.00 81.06 287 THR A N 1
ATOM 2139 C CA . THR A 1 287 ? -1.308 10.189 -18.761 1.00 81.06 287 THR A CA 1
ATOM 2140 C C . THR A 1 287 ? -0.629 10.356 -17.402 1.00 81.06 287 THR A C 1
ATOM 2142 O O . THR A 1 287 ? -1.139 9.876 -16.385 1.00 81.06 287 THR A O 1
ATOM 2145 N N . PRO A 1 288 ? 0.487 11.100 -17.327 1.00 79.19 288 PRO A N 1
ATOM 2146 C CA . PRO A 1 288 ? 1.101 11.438 -16.047 1.00 79.19 288 PRO A CA 1
ATOM 2147 C C . PRO A 1 288 ? 0.138 12.123 -15.070 1.00 79.19 288 PRO A C 1
ATOM 2149 O O . PRO A 1 288 ? 0.243 11.923 -13.866 1.00 79.19 288 PRO A O 1
ATOM 2152 N N . ARG A 1 289 ? -0.834 12.896 -15.571 1.00 77.81 289 ARG A N 1
ATOM 2153 C CA . ARG A 1 289 ? -1.839 13.575 -14.736 1.00 77.81 289 ARG A CA 1
ATOM 2154 C C . ARG A 1 289 ? -2.794 12.595 -14.053 1.00 77.81 289 ARG A C 1
ATOM 2156 O O . ARG A 1 289 ? -3.302 12.903 -12.981 1.00 77.81 289 ARG A O 1
ATOM 2163 N N . ASP A 1 290 ? -2.981 11.416 -14.644 1.00 78.44 290 ASP A N 1
ATOM 2164 C CA . ASP A 1 290 ? -3.831 10.349 -14.109 1.00 78.44 290 ASP A CA 1
ATOM 2165 C C . ASP A 1 290 ? -3.099 9.460 -13.104 1.00 78.44 290 ASP A C 1
ATOM 2167 O O . ASP A 1 290 ? -3.707 8.533 -12.559 1.00 78.44 290 ASP A O 1
ATOM 2171 N N . ILE A 1 291 ? -1.797 9.693 -12.877 1.00 77.81 291 ILE A N 1
ATOM 2172 C CA . ILE A 1 291 ? -1.036 8.957 -11.872 1.00 77.81 291 ILE A CA 1
ATOM 2173 C C . ILE A 1 291 ? -1.701 9.243 -10.525 1.00 77.81 291 ILE A C 1
ATOM 2175 O O . ILE A 1 291 ? -1.652 10.383 -10.046 1.00 77.81 291 ILE A O 1
ATOM 2179 N N . PRO A 1 292 ? -2.336 8.229 -9.903 1.00 69.12 292 PRO A N 1
ATOM 2180 C CA . PRO A 1 292 ? -3.016 8.417 -8.636 1.00 69.12 292 PRO A CA 1
ATOM 2181 C C . PRO A 1 292 ? -1.976 8.918 -7.674 1.00 69.12 292 PRO A C 1
ATOM 2183 O O . PRO A 1 292 ? -0.883 8.365 -7.634 1.00 69.12 292 PRO A O 1
ATOM 2186 N N . ALA A 1 293 ? -2.293 10.003 -6.983 1.00 63.81 293 ALA A N 1
ATOM 2187 C CA . ALA A 1 293 ? -1.281 10.877 -6.435 1.00 63.81 293 ALA A CA 1
ATOM 2188 C C . ALA A 1 293 ? -0.255 10.104 -5.577 1.00 63.81 293 ALA A C 1
ATOM 2190 O O . ALA A 1 293 ? -0.482 9.790 -4.403 1.00 63.81 293 ALA A O 1
ATOM 2191 N N . HIS A 1 294 ? 0.870 9.790 -6.225 1.00 64.88 294 HIS A N 1
ATOM 2192 C CA . HIS A 1 294 ? 1.824 8.778 -5.805 1.00 64.88 294 HIS A CA 1
ATOM 2193 C C . HIS A 1 294 ? 3.009 9.506 -5.207 1.00 64.88 294 HIS A C 1
ATOM 2195 O O . HIS A 1 294 ? 3.617 10.346 -5.867 1.00 64.88 294 HIS A O 1
ATOM 2201 N N . PRO A 1 295 ? 3.374 9.230 -3.959 1.00 59.12 295 PRO A N 1
ATOM 2202 C CA . PRO A 1 295 ? 4.345 10.074 -3.298 1.00 59.12 295 PRO A CA 1
ATOM 2203 C C . PRO A 1 295 ? 5.783 9.826 -3.755 1.00 59.12 295 PRO A C 1
ATOM 2205 O O . PRO A 1 295 ? 6.656 10.617 -3.419 1.00 59.12 295 PRO A O 1
ATOM 2208 N N . PHE A 1 296 ? 6.035 8.752 -4.508 1.00 63.47 296 PHE A N 1
ATOM 2209 C CA . PHE A 1 296 ? 7.357 8.468 -5.061 1.00 63.47 296 PHE A CA 1
ATOM 2210 C C . PHE A 1 296 ? 7.527 8.927 -6.495 1.00 63.47 296 PHE A C 1
ATOM 2212 O O . PHE A 1 296 ? 8.650 8.888 -6.970 1.00 63.47 296 PHE A O 1
ATOM 2219 N N . VAL A 1 297 ? 6.464 9.354 -7.180 1.00 68.88 297 VAL A N 1
ATOM 2220 C CA . VAL A 1 297 ? 6.561 9.827 -8.562 1.00 68.88 297 VAL A CA 1
ATOM 2221 C C . VAL A 1 297 ? 6.053 11.257 -8.622 1.00 68.88 297 VAL A C 1
ATOM 2223 O O . VAL A 1 297 ? 4.888 11.523 -8.344 1.00 68.88 297 VAL A O 1
ATOM 2226 N N . THR A 1 298 ? 6.930 12.178 -8.999 1.00 67.81 298 THR A N 1
ATOM 2227 C CA . THR A 1 298 ? 6.552 13.551 -9.325 1.00 67.81 298 THR A CA 1
ATOM 2228 C C . THR A 1 298 ? 6.332 13.656 -10.825 1.00 67.81 298 THR A C 1
ATOM 2230 O O . THR A 1 298 ? 7.119 13.137 -11.617 1.00 67.81 298 THR A O 1
ATOM 2233 N N . VAL A 1 299 ? 5.262 14.348 -11.202 1.00 66.25 299 VAL A N 1
ATOM 2234 C CA . VAL A 1 299 ? 4.880 14.595 -12.591 1.00 66.25 299 VAL A CA 1
ATOM 2235 C C . VAL A 1 299 ? 5.266 16.012 -12.972 1.00 66.25 299 VAL A C 1
ATOM 2237 O O . VAL A 1 299 ? 4.990 16.956 -12.234 1.00 66.25 299 VAL A O 1
ATOM 2240 N N . VAL A 1 300 ? 5.892 16.150 -14.135 1.00 66.19 300 VAL A N 1
ATOM 2241 C CA . VAL A 1 300 ? 6.324 17.426 -14.702 1.00 66.19 300 VAL A CA 1
ATOM 2242 C C . VAL A 1 300 ? 6.002 17.381 -16.187 1.00 66.19 300 VAL A C 1
ATOM 2244 O O . VAL A 1 300 ? 6.750 16.783 -16.947 1.00 66.19 300 VAL A O 1
ATOM 2247 N N . HIS A 1 301 ? 4.889 17.986 -16.606 1.00 72.88 301 HIS A N 1
ATOM 2248 C CA . HIS A 1 301 ? 4.355 17.836 -17.969 1.00 72.88 301 HIS A CA 1
ATOM 2249 C C . HIS A 1 301 ? 4.071 16.360 -18.334 1.00 72.88 301 HIS A C 1
ATOM 2251 O O . HIS A 1 301 ? 3.297 15.697 -17.644 1.00 72.88 301 HIS A O 1
ATOM 2257 N N . ASP A 1 302 ? 4.674 15.848 -19.408 1.00 64.06 302 ASP A N 1
ATOM 2258 C CA . ASP A 1 302 ? 4.535 14.501 -19.989 1.00 64.06 302 ASP A CA 1
ATOM 2259 C C . ASP A 1 302 ? 5.527 13.477 -19.399 1.00 64.06 302 ASP A C 1
ATOM 2261 O O . ASP A 1 302 ? 5.850 12.437 -19.977 1.00 64.06 302 ASP A O 1
ATOM 2265 N N . LYS A 1 303 ? 6.058 13.804 -18.229 1.00 65.69 303 LYS A N 1
ATOM 2266 C CA . LYS A 1 303 ? 7.371 13.363 -17.796 1.00 65.69 303 LYS A CA 1
ATOM 2267 C C . LYS A 1 303 ? 7.321 13.061 -16.300 1.00 65.69 303 LYS A C 1
ATOM 2269 O O . LYS A 1 303 ? 6.598 13.719 -15.547 1.00 65.69 303 LYS A O 1
ATOM 2274 N N . VAL A 1 304 ? 8.059 12.045 -15.862 1.00 63.47 304 VAL A N 1
ATOM 2275 C CA . VAL A 1 304 ? 8.016 11.553 -14.477 1.00 63.47 304 VAL A CA 1
ATOM 2276 C C . VAL A 1 304 ? 9.409 11.445 -13.874 1.00 63.47 304 VAL A C 1
ATOM 2278 O O . VAL A 1 304 ? 10.365 11.077 -14.548 1.00 63.47 304 VAL A O 1
ATOM 2281 N N . LEU A 1 305 ? 9.542 11.746 -12.587 1.00 68.25 305 LEU A N 1
ATOM 2282 C CA . LEU A 1 305 ? 10.770 11.525 -11.823 1.00 68.25 305 LEU A CA 1
ATOM 2283 C C . LEU A 1 305 ? 10.440 10.912 -10.467 1.00 68.25 305 LEU A C 1
ATOM 2285 O O . LEU A 1 305 ? 9.325 11.074 -9.972 1.00 68.25 305 LEU A O 1
ATOM 2289 N N . CYS A 1 306 ? 11.411 10.255 -9.833 1.00 64.81 306 CYS A N 1
ATOM 2290 C CA . CYS A 1 306 ? 11.235 9.898 -8.434 1.00 64.81 306 CYS A CA 1
ATOM 2291 C C . CYS A 1 306 ? 11.123 11.186 -7.601 1.00 64.81 306 CYS A C 1
ATOM 2293 O O . CYS A 1 306 ? 11.919 12.111 -7.784 1.00 64.81 306 CYS A O 1
ATOM 2295 N N . ALA A 1 307 ? 10.163 11.260 -6.678 1.00 57.28 307 ALA A N 1
ATOM 2296 C CA . ALA A 1 307 ? 10.152 12.320 -5.677 1.00 57.28 307 ALA A CA 1
ATOM 2297 C C . ALA A 1 307 ? 11.508 12.306 -4.949 1.00 57.28 307 ALA A C 1
ATOM 2299 O O . ALA A 1 307 ? 12.077 11.233 -4.755 1.00 57.28 307 ALA A O 1
ATOM 2300 N N . SER A 1 308 ? 12.053 13.482 -4.611 1.00 51.84 308 SER A N 1
ATOM 2301 C CA . SER A 1 308 ? 13.461 13.711 -4.207 1.00 51.84 308 SER A CA 1
ATOM 2302 C C . SER A 1 308 ? 13.888 13.059 -2.866 1.00 51.84 308 SER A C 1
ATOM 2304 O O . SER A 1 308 ? 14.627 13.656 -2.091 1.00 51.84 308 SER A O 1
ATOM 2306 N N . CYS A 1 309 ? 13.443 11.839 -2.569 1.00 54.44 309 CYS A N 1
ATOM 2307 C CA . CYS A 1 309 ? 13.796 11.017 -1.413 1.00 54.44 309 CYS A CA 1
ATOM 2308 C C . CYS A 1 309 ? 15.199 10.391 -1.519 1.00 54.44 309 CYS A C 1
ATOM 2310 O O . CYS A 1 309 ? 15.658 9.751 -0.576 1.00 54.44 309 CYS A O 1
ATOM 2312 N N . HIS A 1 310 ? 15.881 10.550 -2.655 1.00 54.22 310 HIS A N 1
ATOM 2313 C CA . HIS A 1 310 ? 17.224 10.026 -2.883 1.00 54.22 310 HIS A CA 1
ATOM 2314 C C . HIS A 1 310 ? 18.240 11.176 -2.987 1.00 54.22 310 HIS A C 1
ATOM 2316 O O . HIS A 1 310 ? 17.987 12.147 -3.708 1.00 54.22 310 HIS A O 1
ATOM 2322 N N . PRO A 1 311 ? 19.388 11.105 -2.282 1.00 45.09 311 PRO A N 1
ATOM 2323 C CA . PRO A 1 311 ? 20.405 12.146 -2.349 1.00 45.09 311 PRO A CA 1
ATOM 2324 C C . PRO A 1 311 ? 20.961 12.264 -3.773 1.00 45.09 311 PRO A C 1
ATOM 2326 O O . PRO A 1 311 ? 21.385 11.278 -4.373 1.00 45.09 311 PRO A O 1
ATOM 2329 N N . ARG A 1 312 ? 21.004 13.500 -4.288 1.00 43.44 312 ARG A N 1
ATOM 2330 C CA . ARG A 1 312 ? 21.402 13.861 -5.667 1.00 43.44 312 ARG A CA 1
ATOM 2331 C C . ARG A 1 312 ? 22.822 13.416 -6.056 1.00 43.44 312 ARG A C 1
ATOM 2333 O O . ARG A 1 312 ? 23.140 13.341 -7.235 1.00 43.44 312 ARG A O 1
ATOM 2340 N N . ASN A 1 313 ? 23.667 13.122 -5.064 1.00 39.53 313 ASN A N 1
ATOM 2341 C CA . ASN A 1 313 ? 25.056 12.684 -5.234 1.00 39.53 313 ASN A CA 1
ATOM 2342 C C . ASN A 1 313 ? 25.220 11.166 -5.109 1.00 39.53 313 ASN A C 1
ATOM 2344 O O . ASN A 1 313 ? 26.351 10.677 -5.075 1.00 39.53 313 ASN A O 1
ATOM 2348 N N . ALA A 1 314 ? 24.125 10.405 -5.030 1.00 43.47 314 ALA A N 1
ATOM 2349 C CA . ALA A 1 314 ? 24.194 8.978 -5.265 1.00 43.47 314 ALA A CA 1
ATOM 2350 C C . ALA A 1 314 ? 24.623 8.780 -6.727 1.00 43.47 314 ALA A C 1
ATOM 2352 O O . ALA A 1 314 ? 23.798 8.621 -7.616 1.00 43.47 314 ALA A O 1
ATOM 2353 N N . LYS A 1 315 ? 25.940 8.766 -6.982 1.00 38.12 315 LYS A N 1
ATOM 2354 C CA . LYS A 1 315 ? 26.540 8.279 -8.235 1.00 38.12 315 LYS A CA 1
ATOM 2355 C C . LYS A 1 315 ? 26.049 6.862 -8.583 1.00 38.12 315 LYS A C 1
ATOM 2357 O O . LYS A 1 315 ? 26.213 6.421 -9.709 1.00 38.12 315 LYS A O 1
ATOM 2362 N N . GLY A 1 316 ? 25.417 6.172 -7.632 1.00 39.03 316 GLY A N 1
ATOM 2363 C CA . GLY A 1 316 ? 24.503 5.065 -7.865 1.00 39.03 316 GLY A CA 1
ATOM 2364 C C . GLY A 1 316 ? 23.051 5.491 -7.689 1.00 39.03 316 GLY A C 1
ATOM 2365 O O . GLY A 1 316 ? 22.430 5.135 -6.686 1.00 39.03 316 GLY A O 1
ATOM 2366 N N . GLY A 1 317 ? 22.479 6.218 -8.653 1.00 42.34 317 GLY A N 1
ATOM 2367 C CA . GLY A 1 317 ? 21.032 6.160 -8.831 1.00 42.34 317 GLY A CA 1
ATOM 2368 C C . GLY A 1 317 ? 20.700 4.682 -8.938 1.00 42.34 317 GLY A C 1
ATOM 2369 O O . GLY A 1 317 ? 21.348 4.021 -9.734 1.00 42.34 317 GLY A O 1
ATOM 2370 N N . PHE A 1 318 ? 19.847 4.154 -8.052 1.00 47.84 318 PHE A N 1
ATOM 2371 C CA . PHE A 1 318 ? 19.519 2.729 -7.968 1.00 47.84 318 PHE A CA 1
ATOM 2372 C C . PHE A 1 318 ? 20.650 1.835 -8.498 1.00 47.84 318 PHE A C 1
ATOM 2374 O O . PHE A 1 318 ? 20.503 1.253 -9.575 1.00 47.84 318 PHE A O 1
ATOM 2381 N N . ASN A 1 319 ? 21.784 1.735 -7.789 1.00 46.44 319 ASN A N 1
ATOM 2382 C CA . ASN A 1 319 ? 22.735 0.647 -8.047 1.00 46.44 319 ASN A CA 1
ATOM 2383 C C . ASN A 1 319 ? 22.049 -0.663 -7.631 1.00 46.44 319 ASN A C 1
ATOM 2385 O O . ASN A 1 319 ? 22.451 -1.327 -6.690 1.00 46.44 319 ASN A O 1
ATOM 2389 N N . LEU A 1 320 ? 20.940 -1.001 -8.285 1.00 54.88 320 LEU A N 1
ATOM 2390 C CA . LEU A 1 320 ? 20.203 -2.235 -8.165 1.00 54.88 320 LEU A CA 1
ATOM 2391 C C . LEU A 1 320 ? 21.110 -3.285 -8.777 1.00 54.88 320 LEU A C 1
ATOM 2393 O O . LEU A 1 320 ? 20.974 -3.663 -9.939 1.00 54.88 320 LEU A O 1
ATOM 2397 N N . ALA A 1 321 ? 22.107 -3.680 -7.997 1.00 54.56 321 ALA A N 1
ATOM 2398 C CA . ALA A 1 321 ? 22.973 -4.765 -8.353 1.00 54.56 321 ALA A CA 1
ATOM 2399 C C . ALA A 1 321 ? 22.074 -6.002 -8.410 1.00 54.56 321 ALA A C 1
ATOM 2401 O O . ALA A 1 321 ? 21.301 -6.241 -7.466 1.00 54.56 321 ALA A O 1
ATOM 2402 N N . PRO A 1 322 ? 22.118 -6.773 -9.507 1.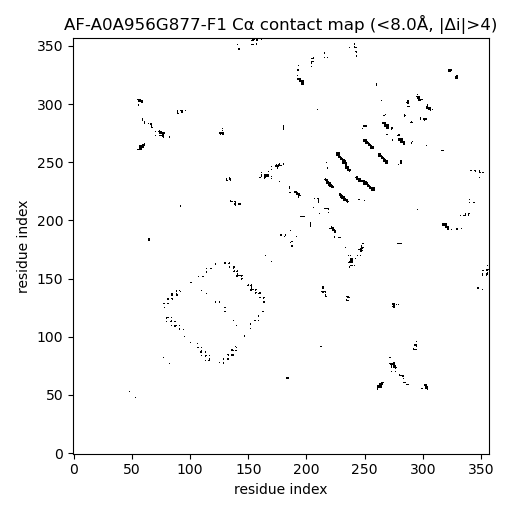00 56.28 322 PRO A N 1
ATOM 2403 C CA . PRO A 1 322 ? 21.536 -8.094 -9.473 1.00 56.28 322 PRO A CA 1
ATOM 2404 C C . PRO A 1 322 ? 22.171 -8.827 -8.291 1.00 56.28 322 PRO A C 1
ATOM 2406 O O . PRO A 1 322 ? 23.391 -8.900 -8.159 1.00 56.28 322 PRO A O 1
ATOM 2409 N N . VAL A 1 323 ? 21.330 -9.310 -7.382 1.00 57.03 323 VAL A N 1
ATOM 2410 C CA . VAL A 1 323 ? 21.759 -10.301 -6.394 1.00 57.03 323 VAL A CA 1
ATOM 2411 C C . VAL A 1 323 ? 22.256 -11.508 -7.187 1.00 57.03 323 VAL A C 1
ATOM 2413 O O . VAL A 1 323 ? 21.699 -11.775 -8.258 1.00 57.03 323 VAL A O 1
ATOM 2416 N N . ALA A 1 324 ? 23.279 -12.206 -6.680 1.00 58.66 324 ALA A N 1
ATOM 2417 C CA . ALA A 1 324 ? 23.800 -13.429 -7.287 1.00 58.66 324 ALA A CA 1
ATOM 2418 C C . ALA A 1 324 ? 22.658 -14.302 -7.841 1.00 58.66 324 ALA A C 1
ATOM 2420 O O . ALA A 1 324 ? 21.589 -14.413 -7.231 1.00 58.66 324 ALA A O 1
ATOM 2421 N N . ALA A 1 325 ? 22.863 -14.821 -9.052 1.00 60.34 325 ALA A N 1
ATOM 2422 C CA . ALA A 1 325 ? 21.793 -15.322 -9.909 1.00 60.34 325 ALA A CA 1
ATOM 2423 C C . ALA A 1 325 ? 21.093 -16.586 -9.379 1.00 60.34 325 ALA A C 1
ATOM 2425 O O . ALA A 1 325 ? 20.046 -16.958 -9.916 1.00 60.34 325 ALA A O 1
ATOM 2426 N N . ASP A 1 326 ? 21.649 -17.239 -8.356 1.00 79.50 326 ASP A N 1
ATOM 2427 C CA . ASP A 1 326 ? 21.128 -18.496 -7.845 1.00 79.50 326 ASP A CA 1
ATOM 2428 C C . ASP A 1 326 ? 19.839 -18.311 -7.016 1.00 79.50 326 ASP A C 1
ATOM 2430 O O . ASP A 1 326 ? 19.583 -17.293 -6.357 1.00 79.50 326 ASP A O 1
ATOM 2434 N N . ALA A 1 327 ? 18.974 -19.324 -7.087 1.00 80.44 327 ALA A N 1
ATOM 2435 C CA . ALA A 1 327 ? 17.649 -19.291 -6.479 1.00 80.44 327 ALA A CA 1
ATOM 2436 C C . ALA A 1 327 ? 17.692 -19.253 -4.941 1.00 80.44 327 ALA A C 1
ATOM 2438 O O . ALA A 1 327 ? 16.790 -18.670 -4.328 1.00 80.44 327 ALA A O 1
ATOM 2439 N N . ALA A 1 328 ? 18.727 -19.836 -4.325 1.00 84.62 328 ALA A N 1
ATOM 2440 C CA . ALA A 1 328 ? 18.874 -19.912 -2.876 1.00 84.62 328 ALA A CA 1
ATOM 2441 C C . ALA A 1 328 ? 19.202 -18.536 -2.286 1.00 84.62 328 ALA A C 1
ATOM 2443 O O . ALA A 1 328 ? 18.529 -18.091 -1.354 1.00 84.62 328 ALA A O 1
ATOM 2444 N N . THR A 1 329 ? 20.139 -17.799 -2.887 1.00 81.00 329 THR A N 1
ATOM 2445 C CA . THR A 1 329 ? 20.476 -16.428 -2.486 1.00 81.00 329 THR A CA 1
ATOM 2446 C C . THR A 1 329 ? 19.262 -15.504 -2.608 1.00 81.00 329 THR A C 1
ATOM 2448 O O . THR A 1 329 ? 18.957 -14.734 -1.690 1.00 81.00 329 THR A O 1
ATOM 2451 N N . GLN A 1 330 ? 18.510 -15.614 -3.708 1.00 81.50 330 GLN A N 1
ATOM 2452 C CA . GLN A 1 330 ? 17.257 -14.884 -3.918 1.00 81.50 330 GLN A CA 1
ATOM 2453 C C . GLN A 1 330 ? 16.197 -15.225 -2.855 1.00 81.50 330 GLN A C 1
ATOM 2455 O O . GLN A 1 330 ? 15.552 -14.324 -2.314 1.00 81.50 330 GLN A O 1
ATOM 2460 N N . ALA A 1 331 ? 16.018 -16.506 -2.519 1.00 84.31 331 ALA A N 1
ATOM 2461 C CA . ALA A 1 331 ? 15.084 -16.940 -1.480 1.00 84.31 331 ALA A CA 1
ATOM 2462 C C . ALA A 1 331 ? 15.491 -16.436 -0.087 1.00 84.31 331 ALA A C 1
ATOM 2464 O O . ALA A 1 331 ? 14.658 -15.876 0.628 1.00 84.31 331 ALA A O 1
ATOM 2465 N N . ALA A 1 332 ? 16.771 -16.551 0.269 1.00 84.00 332 ALA A N 1
ATOM 2466 C CA . ALA A 1 332 ? 17.298 -16.093 1.548 1.00 84.00 332 ALA A CA 1
ATOM 2467 C C . ALA A 1 332 ? 17.171 -14.570 1.707 1.00 84.00 332 ALA A C 1
ATOM 2469 O O . ALA A 1 332 ? 16.784 -14.083 2.769 1.00 84.00 332 ALA A O 1
ATOM 2470 N N . MET A 1 333 ? 17.435 -13.799 0.646 1.00 82.81 333 MET A N 1
ATOM 2471 C CA . MET A 1 333 ? 17.223 -12.351 0.663 1.00 82.81 333 MET A CA 1
ATOM 2472 C C . MET A 1 333 ? 15.746 -11.999 0.880 1.00 82.81 333 MET A C 1
ATOM 2474 O O . MET A 1 333 ? 15.445 -11.159 1.730 1.00 82.81 333 MET A O 1
ATOM 2478 N N . ARG A 1 334 ? 14.829 -12.651 0.152 1.00 84.38 334 ARG A N 1
ATOM 2479 C CA . ARG A 1 334 ? 13.382 -12.457 0.334 1.00 84.38 334 ARG A CA 1
ATOM 2480 C C . ARG A 1 334 ? 12.953 -12.734 1.768 1.00 84.38 334 ARG A C 1
ATOM 2482 O O . ARG A 1 334 ? 12.246 -11.920 2.355 1.00 84.38 334 ARG A O 1
ATOM 2489 N N . ALA A 1 335 ? 13.420 -13.845 2.335 1.00 87.50 335 ALA A N 1
ATOM 2490 C CA . ALA A 1 335 ? 13.121 -14.229 3.708 1.00 87.50 335 ALA A CA 1
ATOM 2491 C C . ALA A 1 335 ? 13.619 -13.180 4.716 1.00 87.50 335 ALA A C 1
ATOM 2493 O O . ALA A 1 335 ? 12.848 -12.754 5.573 1.00 87.50 335 ALA A O 1
ATOM 2494 N N . ARG A 1 336 ? 14.863 -12.694 4.578 1.00 85.31 336 ARG A N 1
ATOM 2495 C CA . ARG A 1 336 ? 15.416 -11.651 5.462 1.00 85.31 336 ARG A CA 1
ATOM 2496 C C . ARG A 1 336 ? 14.652 -10.331 5.371 1.00 85.31 336 ARG A C 1
ATOM 2498 O O . ARG A 1 336 ? 14.274 -9.777 6.400 1.00 85.31 336 ARG A O 1
ATOM 2505 N N . ARG A 1 337 ? 14.364 -9.847 4.156 1.00 84.81 337 ARG A N 1
ATOM 2506 C CA . ARG A 1 337 ? 13.585 -8.610 3.959 1.00 84.81 337 ARG A CA 1
ATOM 2507 C C . ARG A 1 337 ? 12.188 -8.725 4.559 1.00 84.81 337 ARG A C 1
ATOM 2509 O O . ARG A 1 337 ? 11.753 -7.830 5.279 1.00 84.81 337 ARG A O 1
ATOM 2516 N N . HIS A 1 338 ? 11.517 -9.849 4.315 1.00 88.69 338 HIS A N 1
ATOM 2517 C CA . HIS A 1 338 ? 10.215 -10.128 4.906 1.00 88.69 338 HIS A CA 1
ATOM 2518 C C . HIS A 1 338 ? 10.287 -10.157 6.439 1.00 88.69 338 HIS A C 1
ATOM 2520 O O . HIS A 1 338 ? 9.481 -9.509 7.100 1.00 88.69 338 HIS A O 1
ATOM 2526 N N . ALA A 1 339 ? 11.283 -10.834 7.019 1.00 90.06 339 ALA A N 1
ATOM 2527 C CA . ALA A 1 339 ? 11.483 -10.879 8.466 1.00 90.06 339 ALA A CA 1
ATOM 2528 C C . ALA A 1 339 ? 11.724 -9.484 9.069 1.00 90.06 339 ALA A C 1
ATOM 2530 O O . ALA A 1 339 ? 11.164 -9.166 10.120 1.00 90.06 339 ALA A O 1
ATOM 2531 N N . ASN A 1 340 ? 12.501 -8.632 8.394 1.00 88.62 340 ASN A N 1
ATOM 2532 C CA . ASN A 1 340 ? 12.772 -7.264 8.833 1.00 88.62 340 ASN A CA 1
ATOM 2533 C C . ASN A 1 340 ? 11.515 -6.385 8.789 1.00 88.62 340 ASN A C 1
ATOM 2535 O O . ASN A 1 340 ? 11.207 -5.729 9.785 1.00 88.62 340 ASN A O 1
ATOM 2539 N N . LEU A 1 341 ? 10.742 -6.437 7.698 1.00 90.19 341 LEU A N 1
ATOM 2540 C CA . LEU A 1 341 ? 9.450 -5.751 7.605 1.00 90.19 341 LEU A CA 1
ATOM 2541 C C . LEU A 1 341 ? 8.481 -6.231 8.696 1.00 90.19 341 LEU A C 1
ATOM 2543 O O . LEU A 1 341 ? 7.900 -5.416 9.413 1.00 90.19 341 LEU A O 1
ATOM 2547 N N . MET A 1 342 ? 8.348 -7.549 8.878 1.00 94.12 342 MET A N 1
ATOM 2548 C CA . MET A 1 342 ? 7.464 -8.121 9.896 1.00 94.12 342 MET A CA 1
ATOM 2549 C C . MET A 1 342 ? 7.894 -7.755 11.317 1.00 94.12 342 MET A C 1
ATOM 2551 O O . MET A 1 342 ? 7.038 -7.539 12.172 1.00 94.12 342 MET A O 1
ATOM 2555 N N . ARG A 1 343 ? 9.198 -7.643 11.594 1.00 94.00 343 ARG A N 1
ATOM 2556 C CA . ARG A 1 343 ? 9.694 -7.163 12.890 1.00 94.00 343 ARG A CA 1
ATOM 2557 C C . ARG A 1 343 ? 9.231 -5.732 13.166 1.00 94.00 343 ARG A C 1
ATOM 2559 O O . ARG A 1 343 ? 8.707 -5.479 14.250 1.00 94.00 343 ARG A O 1
ATOM 2566 N N . GLU A 1 344 ? 9.394 -4.815 12.214 1.00 92.62 344 GLU A N 1
ATOM 2567 C CA . GLU A 1 344 ? 8.956 -3.423 12.393 1.00 92.62 344 GLU A CA 1
ATOM 2568 C C . GLU A 1 344 ? 7.430 -3.317 12.507 1.00 92.62 344 GLU A C 1
ATOM 2570 O O . GLU A 1 344 ? 6.918 -2.658 13.416 1.00 92.62 344 GLU A O 1
ATOM 2575 N N . LEU A 1 345 ? 6.690 -4.058 11.678 1.00 94.38 345 LEU A N 1
ATOM 2576 C CA . LEU A 1 345 ? 5.233 -4.130 11.764 1.00 94.38 345 LEU A CA 1
ATOM 2577 C C . LEU A 1 345 ? 4.747 -4.688 13.101 1.00 94.38 345 LEU A C 1
ATOM 2579 O O . LEU A 1 345 ? 3.785 -4.158 13.647 1.00 94.38 345 LEU A O 1
ATOM 2583 N N . ARG A 1 346 ? 5.395 -5.711 13.671 1.00 96.62 346 ARG A N 1
ATOM 2584 C CA . ARG A 1 346 ? 5.029 -6.252 14.993 1.00 96.62 346 ARG A CA 1
ATOM 2585 C C . ARG A 1 346 ? 5.218 -5.222 16.103 1.00 96.62 346 ARG A C 1
ATOM 2587 O O . ARG A 1 346 ? 4.336 -5.094 16.949 1.00 96.62 346 ARG A O 1
ATOM 2594 N N . LYS A 1 347 ? 6.309 -4.443 16.082 1.00 96.12 347 LYS A N 1
ATOM 2595 C CA . LYS A 1 347 ? 6.530 -3.352 17.054 1.00 96.12 347 LYS A CA 1
ATOM 2596 C C . LYS A 1 347 ? 5.398 -2.326 17.001 1.00 96.12 347 LYS A C 1
ATOM 2598 O O . LYS A 1 347 ? 4.877 -1.914 18.035 1.00 96.12 347 LYS A O 1
ATOM 2603 N N . VAL A 1 348 ? 5.015 -1.916 15.794 1.00 95.94 348 VAL A N 1
ATOM 2604 C CA . VAL A 1 348 ? 3.937 -0.944 15.587 1.00 95.94 348 VAL A CA 1
ATOM 2605 C C . VAL A 1 348 ? 2.576 -1.544 15.950 1.00 95.94 348 VAL A C 1
ATOM 2607 O O . VAL A 1 348 ? 1.810 -0.923 16.682 1.00 95.94 348 VAL A O 1
ATOM 2610 N N . SER A 1 349 ? 2.302 -2.776 15.525 1.00 96.50 349 SER A N 1
ATOM 2611 C CA . SER A 1 349 ? 1.038 -3.472 15.787 1.00 96.50 349 SER A CA 1
ATOM 2612 C C . SER A 1 349 ? 0.818 -3.724 17.275 1.00 96.50 349 SER A C 1
ATOM 2614 O O . SER A 1 349 ? -0.307 -3.591 17.741 1.00 96.50 349 SER A O 1
ATOM 2616 N N . ALA A 1 350 ? 1.872 -3.991 18.054 1.00 97.75 350 ALA A N 1
ATOM 2617 C CA . ALA A 1 350 ? 1.778 -4.088 19.510 1.00 97.75 350 ALA A CA 1
ATOM 2618 C C . ALA A 1 350 ? 1.291 -2.773 20.147 1.00 97.75 350 ALA A C 1
ATOM 2620 O O . ALA A 1 350 ? 0.400 -2.788 20.997 1.00 97.75 350 ALA A O 1
ATOM 2621 N N . LYS A 1 351 ? 1.814 -1.625 19.689 1.00 98.00 351 LYS A N 1
ATOM 2622 C CA . LYS A 1 351 ? 1.365 -0.299 20.148 1.00 98.00 351 LYS A CA 1
ATOM 2623 C C . LYS A 1 351 ? -0.083 -0.024 19.741 1.00 98.00 351 LYS A C 1
ATOM 2625 O O . LYS A 1 351 ? -0.872 0.434 20.561 1.00 98.00 351 LYS A O 1
ATOM 2630 N N . LEU A 1 352 ? -0.455 -0.343 18.500 1.00 97.88 352 LEU A N 1
ATOM 2631 C CA . LEU A 1 352 ? -1.833 -0.184 18.025 1.00 97.88 352 LEU A CA 1
ATOM 2632 C C . LEU A 1 352 ? -2.803 -1.104 18.778 1.00 97.88 352 LEU A C 1
ATOM 2634 O O . LEU A 1 352 ? -3.884 -0.662 19.152 1.00 97.88 352 LEU A O 1
ATOM 2638 N N . ARG A 1 353 ? -2.402 -2.342 19.089 1.00 98.25 353 ARG A N 1
ATOM 2639 C CA . ARG A 1 353 ? -3.194 -3.274 19.902 1.00 98.25 353 ARG A CA 1
ATOM 2640 C C . ARG A 1 353 ? -3.475 -2.706 21.288 1.00 98.25 353 ARG A C 1
ATOM 2642 O O . ARG A 1 353 ? -4.590 -2.847 21.774 1.00 98.25 353 ARG A O 1
ATOM 2649 N N . ALA A 1 354 ? -2.480 -2.079 21.917 1.00 97.94 354 ALA A N 1
ATOM 2650 C CA . ALA A 1 354 ? -2.656 -1.426 23.211 1.00 97.94 354 ALA A CA 1
ATOM 2651 C C . ALA A 1 354 ? -3.628 -0.238 23.123 1.00 97.94 354 ALA A C 1
ATOM 2653 O O . ALA A 1 354 ? -4.469 -0.081 23.997 1.00 97.94 354 ALA A O 1
ATOM 2654 N N . LEU A 1 355 ? -3.557 0.556 22.049 1.00 97.88 355 LEU A N 1
ATOM 2655 C CA . LEU A 1 355 ? -4.469 1.682 21.818 1.00 97.88 355 LEU A CA 1
ATOM 2656 C C . LEU A 1 355 ? -5.901 1.258 21.459 1.00 97.88 355 LEU A C 1
ATOM 2658 O O . LEU A 1 355 ? -6.825 2.041 21.653 1.00 97.88 355 LEU A O 1
ATOM 2662 N N . ALA A 1 356 ? -6.091 0.072 20.882 1.00 97.06 356 ALA A N 1
ATOM 2663 C CA . ALA A 1 356 ? -7.409 -0.406 20.477 1.00 97.06 356 ALA A CA 1
ATOM 2664 C C . ALA A 1 356 ? -8.276 -0.887 21.652 1.00 97.06 356 ALA A C 1
ATOM 2666 O O . ALA A 1 356 ? -9.496 -0.939 21.494 1.00 97.06 356 ALA A O 1
ATOM 2667 N N . ARG A 1 357 ? -7.653 -1.242 22.783 1.00 94.38 357 ARG A N 1
ATOM 2668 C CA . ARG A 1 357 ? -8.336 -1.606 24.034 1.00 94.38 357 ARG A CA 1
ATOM 2669 C C . ARG A 1 357 ? -8.950 -0.369 24.697 1.00 94.38 357 ARG A C 1
ATOM 2671 O O . ARG A 1 357 ? -9.985 -0.546 25.362 1.00 94.38 357 ARG A O 1
#

Foldseek 3Di:
DDDDDDDDDDDDDDDDDDDDDDDDDDDDDDDDDDDDPPDPDPDDDPPDDDPVNVVLWAFADCPQQDAWDPFPPPFAFADVLLVQLLLLLLVLLQVCVVDPLDDDPVSCPSNVVSLVVLVVDQLVVGALLSLLSSLLSLLSQLLSCVVSVVLVSNLSSLQSLLRSAAAPVSQVPFALALQVQCCSGQNHPVQKFWFFFPPDPPDRQAADPVCVSSSNQWDWTWIHGPFKIKIWTFGWGAHNVLQIGGGNHTAKMKMFRGDDSNGHIWIWGFDNRRSNPPHTHTGTQPAPVSRSSHNQWDDDPSIIGGNPPDPPPPPPPRPRPGQPPDPVSRVVSVVSNVVNSSVSSVVSSVVSVVSND